Protein AF-A0A382UPY5-F1 (afdb_monomer_lite)

pLDDT: mean 84.03, std 19.46, range [28.0, 97.88]

InterPro domains:
  IPR027417 P-loop containing nucleoside triphosphate hydrolase [G3DSA:3.40.50.300] (1-165)
  IPR027417 P-loop containing nucleoside triphosphate hydrolase [SSF52540] (3-111)

Structure (mmCIF, N/CA/C/O backbone):
data_AF-A0A382UPY5-F1
#
_entry.id   AF-A0A382UPY5-F1
#
loop_
_atom_site.group_PDB
_atom_site.id
_atom_site.type_symbol
_atom_site.label_atom_id
_atom_site.label_alt_id
_atom_site.label_comp_id
_atom_site.label_asym_id
_atom_site.label_entity_id
_ato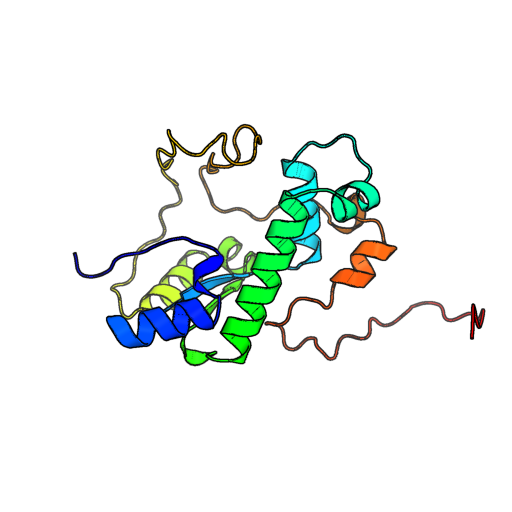m_site.label_seq_id
_atom_site.pdbx_PDB_ins_code
_atom_site.Cartn_x
_atom_site.Cartn_y
_atom_site.Cartn_z
_atom_site.occupancy
_atom_site.B_iso_or_equiv
_atom_site.auth_seq_id
_atom_site.auth_comp_id
_atom_site.auth_asym_id
_atom_site.auth_atom_id
_atom_site.pdbx_PDB_model_num
ATOM 1 N N . GLU A 1 1 ? -10.342 19.960 15.898 1.00 49.88 1 GLU A N 1
ATOM 2 C CA . GLU A 1 1 ? -10.539 18.854 14.938 1.00 49.88 1 GLU A CA 1
ATOM 3 C C . GLU A 1 1 ? -10.655 17.557 15.717 1.00 49.88 1 GLU A C 1
ATOM 5 O O . GLU A 1 1 ? -10.022 17.457 16.761 1.00 49.88 1 GLU A O 1
ATOM 10 N N . GLN A 1 2 ? -11.515 16.630 15.287 1.00 76.88 2 GLN A N 1
ATOM 11 C CA . GLN A 1 2 ? -11.812 15.405 16.047 1.00 76.88 2 GLN A CA 1
ATOM 12 C C . GLN A 1 2 ? -10.936 14.207 15.628 1.00 76.88 2 GLN A C 1
ATOM 14 O O . GLN A 1 2 ? -10.816 13.261 16.398 1.00 76.88 2 GLN A O 1
ATOM 19 N N . TYR A 1 3 ? -10.274 14.274 14.465 1.00 80.50 3 TYR A N 1
ATOM 20 C CA . TYR A 1 3 ? -9.416 13.212 13.928 1.00 80.50 3 TYR A CA 1
ATOM 21 C C . TYR A 1 3 ? -8.165 13.824 13.290 1.00 80.50 3 TYR A C 1
ATOM 23 O O . TYR A 1 3 ? -8.266 14.827 12.585 1.00 80.50 3 TYR A O 1
ATOM 31 N N . ILE A 1 4 ? -7.000 13.224 13.539 1.00 87.06 4 ILE A N 1
ATOM 32 C CA . ILE A 1 4 ? -5.725 13.583 12.907 1.00 87.06 4 ILE A CA 1
ATOM 33 C C . ILE A 1 4 ? -5.270 12.362 12.112 1.00 87.06 4 ILE A C 1
ATOM 35 O O . ILE A 1 4 ? -5.074 11.296 12.690 1.00 87.06 4 ILE A O 1
ATOM 39 N N . PHE A 1 5 ? -5.108 12.523 10.799 1.00 88.81 5 PHE A N 1
ATOM 40 C CA . PHE A 1 5 ? -4.542 11.493 9.933 1.00 88.81 5 PHE A CA 1
ATOM 41 C C . PHE A 1 5 ? -3.064 11.792 9.697 1.00 88.81 5 PHE A C 1
ATOM 43 O O . PHE A 1 5 ? -2.718 12.845 9.163 1.00 88.81 5 PHE A O 1
ATOM 50 N N . ASP A 1 6 ? -2.198 10.855 10.078 1.00 90.75 6 ASP A N 1
ATOM 51 C CA . ASP A 1 6 ? -0.772 10.887 9.761 1.00 90.75 6 ASP A CA 1
ATOM 52 C C . ASP A 1 6 ? -0.440 9.709 8.837 1.00 90.75 6 ASP A C 1
ATOM 54 O O . ASP A 1 6 ? -0.723 8.550 9.145 1.00 90.75 6 ASP A O 1
ATOM 58 N N . LYS A 1 7 ? 0.148 10.009 7.676 1.00 89.88 7 LYS A N 1
ATOM 59 C CA . LYS A 1 7 ? 0.487 9.019 6.655 1.00 89.88 7 LYS A CA 1
ATOM 60 C C . LYS A 1 7 ? 1.975 8.688 6.706 1.00 89.88 7 LYS A C 1
ATOM 62 O O . LYS A 1 7 ? 2.818 9.459 6.243 1.00 89.88 7 LYS A O 1
ATOM 67 N N . GLY A 1 8 ? 2.297 7.464 7.109 1.00 89.69 8 GLY A N 1
ATOM 68 C CA . GLY A 1 8 ? 3.672 6.974 7.170 1.00 89.69 8 GLY A CA 1
ATOM 69 C C . GLY A 1 8 ? 3.735 5.453 7.202 1.00 89.69 8 GLY A C 1
ATOM 70 O O . GLY A 1 8 ? 3.017 4.819 7.962 1.00 89.69 8 GLY A O 1
ATOM 71 N N . ARG A 1 9 ? 4.626 4.862 6.395 1.00 87.50 9 ARG A N 1
ATOM 72 C CA . ARG A 1 9 ? 4.812 3.399 6.358 1.00 87.50 9 ARG A CA 1
ATOM 73 C C . ARG A 1 9 ? 5.331 2.823 7.678 1.00 87.50 9 ARG A C 1
ATOM 75 O O . ARG A 1 9 ? 5.041 1.687 7.993 1.00 87.50 9 ARG A O 1
ATOM 82 N N . MET A 1 10 ? 6.061 3.626 8.456 1.00 89.88 10 MET A N 1
ATOM 83 C CA . MET A 1 10 ? 6.636 3.198 9.734 1.00 89.88 10 MET A CA 1
ATOM 84 C C . MET A 1 10 ? 5.587 3.062 10.843 1.00 89.88 10 MET A C 1
ATOM 86 O O . MET A 1 10 ? 5.884 2.482 11.878 1.00 89.88 10 MET A O 1
ATOM 90 N N . TRP A 1 11 ? 4.368 3.589 10.667 1.00 94.94 11 TRP A N 1
ATOM 91 C CA . TRP A 1 11 ? 3.337 3.519 11.711 1.00 94.94 11 TRP A CA 1
ATOM 92 C C . TRP A 1 11 ? 2.917 2.088 12.052 1.00 94.94 11 TRP A C 1
ATOM 94 O O . TRP A 1 11 ? 2.342 1.869 13.114 1.00 94.94 11 TRP A O 1
ATOM 104 N N . THR A 1 12 ? 3.241 1.128 11.186 1.00 95.88 12 THR A N 1
ATOM 105 C CA . THR A 1 12 ? 2.969 -0.293 11.387 1.00 95.88 12 THR A CA 1
ATOM 106 C C . THR A 1 12 ? 4.080 -1.027 12.137 1.00 95.88 12 THR A C 1
ATOM 108 O O . THR A 1 12 ? 3.858 -2.163 12.537 1.00 95.88 12 THR A O 1
ATOM 111 N N . ASP A 1 13 ? 5.249 -0.409 12.368 1.00 96.00 13 ASP A N 1
ATOM 112 C CA . ASP A 1 13 ? 6.310 -1.005 13.191 1.00 96.00 13 ASP A CA 1
ATOM 113 C C . ASP A 1 13 ? 5.751 -1.270 14.603 1.00 96.00 13 ASP A C 1
ATOM 115 O O . ASP A 1 13 ? 5.354 -0.317 15.291 1.00 96.00 13 ASP A O 1
ATOM 119 N N . PRO A 1 14 ? 5.759 -2.528 15.086 1.00 95.00 14 PRO A N 1
ATOM 120 C CA . PRO A 1 14 ? 5.269 -2.876 16.414 1.00 95.00 14 PRO A CA 1
ATOM 121 C C . PRO A 1 14 ? 5.821 -2.007 17.548 1.00 95.00 14 PRO A C 1
ATOM 123 O O . PRO A 1 14 ? 5.109 -1.729 18.511 1.00 95.00 14 PRO A O 1
ATOM 126 N N . LYS A 1 15 ? 7.080 -1.559 17.465 1.00 95.56 15 LYS A N 1
ATOM 127 C CA . LYS A 1 15 ? 7.696 -0.693 18.484 1.00 95.56 15 LYS A CA 1
ATOM 128 C C . LYS A 1 15 ? 7.081 0.700 18.484 1.00 95.56 15 LYS A C 1
ATOM 130 O O . LYS A 1 15 ? 6.940 1.306 19.547 1.00 95.56 15 LYS A O 1
ATOM 135 N N . ILE A 1 16 ? 6.738 1.212 17.305 1.00 95.38 16 ILE A N 1
ATOM 136 C CA . ILE A 1 16 ? 6.078 2.509 17.154 1.00 95.38 16 ILE A CA 1
ATOM 137 C C . ILE A 1 16 ? 4.630 2.397 17.624 1.00 95.38 16 ILE A C 1
ATOM 139 O O . ILE A 1 16 ? 4.191 3.250 18.394 1.00 95.38 16 ILE A O 1
ATOM 143 N N . MET A 1 17 ? 3.927 1.324 17.257 1.00 95.44 17 MET A N 1
ATOM 144 C CA . MET A 1 17 ? 2.571 1.051 17.739 1.00 95.44 17 MET A CA 1
ATOM 145 C C . MET A 1 17 ? 2.514 0.985 19.270 1.00 95.44 17 MET A C 1
ATOM 147 O O . MET A 1 17 ? 1.717 1.694 19.879 1.00 95.44 17 MET A O 1
ATOM 151 N N . GLU A 1 18 ? 3.413 0.227 19.909 1.00 95.06 18 GLU A N 1
ATOM 152 C CA . GLU A 1 18 ? 3.503 0.149 21.375 1.00 95.06 18 GLU A CA 1
ATOM 153 C C . GLU A 1 18 ? 3.801 1.505 22.025 1.00 95.06 18 GLU A C 1
ATOM 155 O O . GLU A 1 18 ? 3.278 1.827 23.095 1.00 95.06 18 GLU A O 1
ATOM 160 N N . LEU A 1 19 ? 4.687 2.300 21.417 1.00 95.19 19 LEU A N 1
ATOM 161 C CA . LEU A 1 19 ? 5.014 3.628 21.924 1.00 95.19 19 LEU A CA 1
ATOM 162 C C . LEU A 1 19 ? 3.792 4.546 21.859 1.00 95.19 19 LEU A C 1
ATOM 164 O O . LEU A 1 19 ? 3.483 5.222 22.839 1.00 95.19 19 LEU A O 1
ATOM 168 N N . VAL A 1 20 ? 3.097 4.555 20.722 1.00 93.19 20 VAL A N 1
ATOM 169 C CA . VAL A 1 20 ? 1.872 5.329 20.520 1.00 93.19 20 VAL A CA 1
ATOM 170 C C . VAL A 1 20 ? 0.797 4.900 21.517 1.00 93.19 20 VAL A C 1
ATOM 172 O O . VAL A 1 20 ? 0.222 5.759 22.186 1.00 93.19 20 VAL A O 1
ATOM 175 N N . GLU A 1 21 ? 0.603 3.594 21.700 1.00 92.69 21 GLU A N 1
ATOM 176 C CA . GLU A 1 21 ? -0.370 3.048 22.645 1.00 92.69 21 GLU A CA 1
ATOM 177 C C . GLU A 1 21 ? -0.141 3.556 24.074 1.00 92.69 21 GLU A C 1
ATOM 179 O O . GLU A 1 21 ? -1.076 3.983 24.752 1.00 92.69 21 GLU A O 1
ATOM 184 N N . ARG A 1 22 ? 1.119 3.608 24.518 1.00 94.06 22 ARG A N 1
ATOM 185 C CA . ARG A 1 22 ? 1.480 4.114 25.853 1.00 94.06 22 ARG A CA 1
ATOM 186 C C . ARG A 1 22 ? 1.270 5.617 26.021 1.00 94.06 22 ARG A C 1
ATOM 188 O O . ARG A 1 22 ? 1.094 6.071 27.149 1.00 94.06 22 ARG A O 1
ATOM 195 N N . LEU A 1 23 ? 1.354 6.389 24.940 1.00 93.56 23 LEU A N 1
ATOM 196 C CA . LEU A 1 23 ? 1.284 7.852 24.988 1.00 93.56 23 LEU A CA 1
ATOM 197 C C . LEU A 1 23 ? -0.141 8.383 24.825 1.00 93.56 23 LEU A C 1
ATOM 199 O O . LEU A 1 23 ? -0.494 9.367 25.472 1.00 93.56 23 LEU A O 1
ATOM 203 N N . GLN A 1 24 ? -0.941 7.758 23.961 1.00 89.56 24 GLN A N 1
ATOM 204 C CA . GLN A 1 24 ? -2.259 8.267 23.566 1.00 89.56 24 GLN A CA 1
ATOM 205 C C . GLN A 1 24 ? -3.360 7.197 23.490 1.00 89.56 24 GLN A C 1
ATOM 207 O O . GLN A 1 24 ? -4.508 7.534 23.207 1.00 89.56 24 GLN A O 1
ATOM 212 N N . GLY A 1 25 ? -3.053 5.937 23.811 1.00 89.50 25 GLY A N 1
ATOM 213 C CA . GLY A 1 25 ? -3.987 4.815 23.712 1.00 89.50 25 GLY A CA 1
ATOM 214 C C . GLY A 1 25 ? -3.932 4.110 22.357 1.00 89.50 25 GLY A C 1
ATOM 215 O O . GLY A 1 25 ? -3.123 4.455 21.495 1.00 89.50 25 GLY A O 1
ATOM 216 N N . GLN A 1 26 ? -4.779 3.090 22.193 1.00 88.38 26 GLN A N 1
ATOM 217 C CA . GLN A 1 26 ? -4.767 2.205 21.027 1.00 88.38 26 GLN A CA 1
ATOM 218 C C . GLN A 1 26 ? -4.817 2.993 19.709 1.00 88.38 26 GLN A C 1
ATOM 220 O O . GLN A 1 26 ? -5.710 3.814 19.488 1.00 88.38 26 GLN A O 1
ATOM 225 N N . VAL A 1 27 ? -3.849 2.722 18.833 1.00 90.75 27 VAL A N 1
ATOM 226 C CA . VAL A 1 27 ? -3.777 3.320 17.499 1.00 90.75 27 VAL A CA 1
ATOM 227 C C . VAL A 1 27 ? -4.723 2.600 16.544 1.00 90.75 27 VAL A C 1
ATOM 229 O O . VAL A 1 27 ? -4.891 1.386 16.617 1.00 90.75 27 VAL A O 1
ATOM 232 N N . LYS A 1 28 ? -5.318 3.353 15.621 1.00 95.19 28 LYS A N 1
ATOM 233 C CA . LYS A 1 28 ? -6.034 2.805 14.469 1.00 95.19 28 LYS A CA 1
ATOM 234 C C . LYS A 1 28 ? -5.190 3.023 13.223 1.00 95.19 28 LYS A C 1
ATOM 236 O O . LYS A 1 28 ? -4.794 4.153 12.945 1.00 95.19 28 LYS A O 1
ATOM 241 N N . ILE A 1 29 ? -4.924 1.955 12.485 1.00 96.88 29 ILE A N 1
ATOM 242 C CA . ILE A 1 29 ? -4.114 1.965 11.271 1.00 96.88 29 ILE A CA 1
ATOM 243 C C . ILE A 1 29 ? -5.006 1.611 10.089 1.00 96.88 29 ILE A C 1
ATOM 245 O O . ILE A 1 29 ? -5.619 0.549 10.056 1.00 96.88 29 ILE A O 1
ATOM 249 N N . ILE A 1 30 ? -5.050 2.497 9.099 1.00 97.62 30 ILE A N 1
ATOM 250 C CA . ILE A 1 30 ? -5.612 2.203 7.781 1.00 97.62 30 ILE A CA 1
ATOM 251 C C . ILE A 1 30 ? -4.424 1.869 6.883 1.00 97.62 30 ILE A C 1
ATOM 253 O O . ILE A 1 30 ? -3.572 2.729 6.649 1.00 97.62 30 ILE A O 1
ATOM 257 N N . ALA A 1 31 ? -4.337 0.625 6.423 1.00 97.06 31 ALA A N 1
ATOM 258 C CA . ALA A 1 31 ? -3.242 0.163 5.580 1.00 97.06 31 ALA A CA 1
ATOM 259 C C . ALA A 1 31 ? -3.785 -0.252 4.215 1.00 97.06 31 ALA A C 1
ATOM 261 O O . ALA A 1 31 ? -4.538 -1.218 4.104 1.00 97.06 31 ALA A O 1
ATOM 262 N N . THR A 1 32 ? -3.381 0.474 3.173 1.00 95.44 32 THR A N 1
ATOM 263 C CA . THR A 1 32 ? -3.643 0.047 1.802 1.00 95.44 32 THR A CA 1
ATOM 264 C C . THR A 1 32 ? -2.697 -1.088 1.438 1.00 95.44 32 THR A C 1
ATOM 266 O O . THR A 1 32 ? -1.480 -0.979 1.616 1.00 95.44 32 THR A O 1
ATOM 269 N N . VAL A 1 33 ? -3.254 -2.188 0.944 1.00 96.31 33 VAL A N 1
ATOM 270 C CA . VAL A 1 33 ? -2.505 -3.391 0.572 1.00 96.31 33 VAL A CA 1
ATOM 271 C C . VAL A 1 33 ? -2.699 -3.690 -0.906 1.00 96.31 33 VAL A C 1
ATOM 273 O O . VAL A 1 33 ? -3.755 -3.434 -1.476 1.00 96.31 33 VAL A O 1
ATOM 276 N N . ARG A 1 34 ? -1.646 -4.181 -1.554 1.00 95.50 34 ARG A N 1
ATOM 277 C CA . ARG A 1 34 ? -1.619 -4.481 -2.987 1.00 95.50 34 ARG A CA 1
ATOM 278 C C . ARG A 1 34 ? -0.685 -5.667 -3.213 1.00 95.50 34 ARG A C 1
ATOM 280 O O . ARG A 1 34 ? 0.358 -5.694 -2.549 1.00 95.50 34 ARG A O 1
ATOM 287 N N . PRO A 1 35 ? -0.997 -6.599 -4.134 1.00 95.31 35 PRO A N 1
ATOM 288 C CA . PRO A 1 35 ? -0.166 -7.772 -4.365 1.00 95.31 35 PRO A CA 1
ATOM 289 C C . PRO A 1 35 ? 1.322 -7.442 -4.506 1.00 95.31 35 PRO A C 1
ATOM 291 O O . PRO A 1 35 ? 1.705 -6.488 -5.192 1.00 95.31 35 PRO A O 1
ATOM 294 N N . MET A 1 36 ? 2.190 -8.231 -3.871 1.00 95.31 36 MET A N 1
ATOM 295 C CA . MET A 1 36 ? 3.628 -7.943 -3.820 1.00 95.31 36 MET A CA 1
ATOM 296 C C . MET A 1 36 ? 4.247 -7.848 -5.221 1.00 95.31 36 MET A C 1
ATOM 298 O O . MET A 1 36 ? 5.060 -6.965 -5.496 1.00 95.31 36 MET A O 1
ATOM 302 N N . VAL A 1 37 ? 3.825 -8.718 -6.140 1.00 96.25 37 VAL A N 1
ATOM 303 C CA . VAL A 1 37 ? 4.264 -8.693 -7.545 1.00 96.25 37 VAL A CA 1
ATOM 304 C C . VAL A 1 37 ? 3.936 -7.366 -8.234 1.00 96.25 37 VAL A C 1
ATOM 306 O O . VAL A 1 37 ? 4.741 -6.855 -9.015 1.00 96.25 37 VAL A O 1
ATOM 309 N N . GLU A 1 38 ? 2.791 -6.772 -7.918 1.00 96.25 38 GLU A N 1
ATOM 310 C CA . GLU A 1 38 ? 2.383 -5.481 -8.456 1.00 96.25 38 GLU A CA 1
ATOM 311 C C . GLU A 1 38 ? 3.148 -4.330 -7.815 1.00 96.25 38 GLU A C 1
ATOM 313 O O . GLU A 1 38 ? 3.614 -3.439 -8.524 1.00 96.25 38 GLU A O 1
ATOM 318 N N . CYS A 1 39 ? 3.356 -4.379 -6.496 1.00 95.62 39 CYS A N 1
ATOM 319 C CA . CYS A 1 39 ? 4.182 -3.401 -5.794 1.00 95.62 39 CYS A CA 1
ATOM 320 C C . CYS A 1 39 ? 5.599 -3.349 -6.379 1.00 95.62 39 CYS A C 1
ATOM 322 O O . CYS A 1 39 ? 6.068 -2.277 -6.760 1.00 95.62 39 CYS A O 1
ATOM 324 N N . ILE A 1 40 ? 6.269 -4.500 -6.512 1.00 96.19 40 ILE A N 1
ATOM 325 C CA . ILE A 1 40 ? 7.631 -4.578 -7.066 1.00 96.19 40 ILE A CA 1
ATOM 326 C C . ILE A 1 40 ? 7.658 -4.017 -8.494 1.00 96.19 40 ILE A C 1
ATOM 328 O O . ILE A 1 40 ? 8.521 -3.198 -8.815 1.00 96.19 40 ILE A O 1
ATOM 332 N N . SER A 1 41 ? 6.696 -4.412 -9.334 1.00 95.94 41 SER A N 1
ATOM 333 C CA . SER A 1 41 ? 6.609 -3.951 -10.726 1.00 95.94 41 SER A CA 1
ATOM 334 C C . SER A 1 41 ? 6.404 -2.441 -10.816 1.00 95.94 41 SER A C 1
ATOM 336 O O . SER A 1 41 ? 7.121 -1.761 -11.549 1.00 95.94 41 SER A O 1
ATOM 338 N N . SER A 1 42 ? 5.473 -1.903 -10.026 1.00 94.12 42 SER A N 1
ATOM 339 C CA . SER A 1 42 ? 5.172 -0.474 -9.970 1.00 94.12 42 SER A CA 1
ATOM 340 C C . SER A 1 42 ? 6.391 0.335 -9.529 1.00 94.12 42 SER A C 1
ATOM 342 O O . SER A 1 42 ? 6.753 1.308 -10.189 1.00 94.12 42 SER A O 1
ATOM 344 N N . PHE A 1 43 ? 7.062 -0.065 -8.445 1.00 93.00 43 PHE A N 1
ATOM 345 C CA . PHE A 1 43 ? 8.246 0.642 -7.950 1.00 93.00 43 PHE A CA 1
ATOM 346 C C . PHE A 1 43 ? 9.404 0.616 -8.956 1.00 93.00 43 PHE A C 1
ATOM 348 O O . PHE A 1 43 ? 10.047 1.645 -9.169 1.00 93.00 43 PHE A O 1
ATOM 355 N N . TYR A 1 44 ? 9.628 -0.516 -9.625 1.00 94.88 44 TYR A N 1
ATOM 356 C CA . TYR A 1 44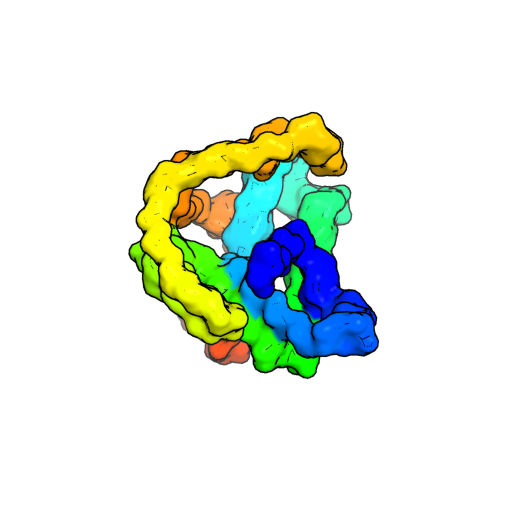 ? 10.652 -0.626 -10.662 1.00 94.88 44 TYR A CA 1
ATOM 357 C C . TYR A 1 44 ? 10.382 0.304 -11.857 1.00 94.88 44 TYR A C 1
ATOM 359 O O . TYR A 1 44 ? 11.290 0.993 -12.328 1.00 94.88 44 TYR A O 1
ATOM 367 N N . LEU A 1 45 ? 9.129 0.370 -12.325 1.00 92.75 45 LEU A N 1
ATOM 368 C CA . LEU A 1 45 ? 8.731 1.238 -13.439 1.00 92.75 45 LEU A CA 1
ATOM 369 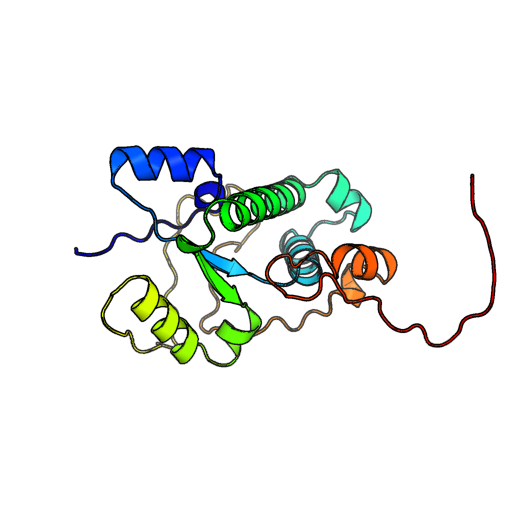C C . LEU A 1 45 ? 8.813 2.728 -13.073 1.00 92.75 45 LEU A C 1
ATOM 371 O O . LEU A 1 45 ? 9.269 3.538 -13.882 1.00 92.75 45 LEU A O 1
ATOM 375 N N . VAL A 1 46 ? 8.400 3.089 -11.855 1.00 89.44 46 VAL A N 1
ATOM 376 C CA . VAL A 1 46 ? 8.410 4.474 -11.359 1.00 89.44 46 VAL A CA 1
ATOM 377 C C . VAL A 1 46 ? 9.831 5.003 -11.164 1.00 89.44 46 VAL A C 1
ATOM 379 O O . VAL A 1 46 ? 10.087 6.163 -11.480 1.00 89.44 46 VAL A O 1
ATOM 382 N N . GLU A 1 47 ? 10.775 4.167 -10.721 1.00 89.19 47 GLU A N 1
ATOM 383 C CA . GLU A 1 47 ? 12.175 4.582 -10.560 1.00 89.19 47 GLU A CA 1
ATOM 384 C C . GLU A 1 47 ? 12.864 4.894 -11.903 1.00 89.19 47 GLU A C 1
ATOM 386 O O . GLU A 1 47 ? 13.876 5.592 -11.927 1.00 89.19 47 GLU A O 1
ATOM 391 N N . LYS A 1 48 ? 12.320 4.416 -13.036 1.00 87.50 48 LYS A N 1
ATOM 392 C CA . LYS A 1 48 ? 12.864 4.641 -14.393 1.00 87.50 48 LYS A CA 1
ATOM 393 C C . LYS A 1 48 ? 14.356 4.284 -14.505 1.00 87.50 48 LYS A C 1
ATOM 395 O O . LYS A 1 48 ? 15.122 4.930 -15.224 1.00 87.50 48 LYS A O 1
ATOM 400 N N . THR A 1 49 ? 14.781 3.255 -13.775 1.00 89.44 49 THR A N 1
ATOM 401 C CA . THR A 1 49 ? 16.173 2.801 -13.758 1.00 89.44 49 THR A CA 1
ATOM 402 C C . THR A 1 49 ? 16.580 2.147 -15.083 1.00 89.44 49 THR A C 1
ATOM 404 O O . THR A 1 49 ? 15.754 1.635 -15.833 1.00 89.44 49 THR A O 1
ATOM 407 N N . THR A 1 50 ? 17.884 2.128 -15.366 1.00 92.56 50 THR A N 1
ATOM 408 C CA . THR A 1 50 ? 18.468 1.384 -16.503 1.00 92.56 50 THR A CA 1
ATOM 409 C C . THR A 1 50 ? 19.004 0.009 -16.098 1.00 92.56 50 THR A C 1
ATOM 411 O O . THR A 1 50 ? 19.507 -0.741 -16.936 1.00 92.56 50 THR A O 1
ATOM 414 N N . MET A 1 51 ? 18.949 -0.318 -14.804 1.00 94.44 51 MET A N 1
ATOM 415 C CA . MET A 1 51 ? 19.337 -1.628 -14.284 1.00 94.44 51 MET A CA 1
ATOM 416 C C . MET A 1 51 ? 18.329 -2.694 -14.718 1.00 94.44 51 MET A C 1
ATOM 418 O O . MET A 1 51 ? 17.165 -2.377 -14.916 1.00 94.44 51 MET A O 1
ATOM 422 N N . SER A 1 52 ? 18.761 -3.956 -14.837 1.00 95.75 52 SER A N 1
ATOM 423 C CA . SER A 1 52 ? 17.801 -5.066 -14.908 1.00 95.75 52 SER A CA 1
ATOM 424 C C . SER A 1 52 ? 17.042 -5.186 -13.585 1.00 95.75 52 SER A C 1
ATOM 426 O O . SER A 1 52 ? 17.538 -4.726 -12.551 1.00 95.75 52 SER A O 1
ATOM 428 N N . ILE A 1 53 ? 15.878 -5.838 -13.601 1.00 95.81 53 ILE A N 1
ATOM 429 C CA . ILE A 1 53 ? 15.046 -6.025 -12.408 1.00 95.81 53 ILE A CA 1
ATOM 430 C C . ILE A 1 53 ? 15.818 -6.709 -11.272 1.00 95.81 53 ILE A C 1
ATOM 432 O O . ILE A 1 53 ? 15.761 -6.256 -10.135 1.00 95.81 53 ILE A O 1
ATOM 436 N N . GLU A 1 54 ? 16.633 -7.721 -11.571 1.00 95.50 54 GLU A N 1
ATOM 437 C CA . GLU A 1 54 ? 17.428 -8.436 -10.568 1.00 95.50 54 GLU A CA 1
ATOM 438 C C . GLU A 1 54 ? 18.468 -7.516 -9.930 1.00 95.50 54 GLU A C 1
ATOM 440 O O . GLU A 1 54 ? 18.573 -7.427 -8.708 1.00 95.50 54 GLU A O 1
ATOM 445 N N . LYS A 1 55 ? 19.201 -6.763 -10.758 1.00 96.69 55 LYS A N 1
ATOM 446 C CA . LYS A 1 55 ? 20.221 -5.828 -10.276 1.00 96.69 55 LYS A CA 1
ATOM 447 C C . LYS A 1 55 ? 19.604 -4.663 -9.500 1.00 96.69 55 LYS A C 1
ATOM 449 O O . LYS A 1 55 ? 20.233 -4.146 -8.578 1.00 96.69 55 LYS A O 1
ATOM 454 N N . TRP A 1 56 ? 18.403 -4.238 -9.880 1.00 96.44 56 TRP A N 1
ATOM 455 C CA . TRP A 1 56 ? 17.641 -3.233 -9.153 1.00 96.44 56 TRP A CA 1
ATOM 456 C C . TRP A 1 56 ? 17.220 -3.754 -7.776 1.00 96.44 56 TRP A C 1
ATOM 458 O O . TRP A 1 56 ? 17.504 -3.096 -6.781 1.00 96.44 56 TRP A O 1
ATOM 468 N N . MET A 1 57 ? 16.664 -4.965 -7.690 1.00 95.25 57 MET A N 1
ATOM 469 C CA . MET A 1 57 ? 16.295 -5.590 -6.412 1.00 95.25 57 MET A CA 1
ATOM 470 C C . MET A 1 57 ? 17.495 -5.790 -5.470 1.00 95.25 57 MET A C 1
ATOM 472 O O . MET A 1 57 ? 17.342 -5.770 -4.254 1.00 95.25 57 MET A O 1
ATOM 476 N N . GLU A 1 58 ? 18.702 -5.971 -6.005 1.00 94.31 58 GLU A N 1
ATOM 477 C CA . GLU A 1 58 ? 19.918 -6.098 -5.193 1.00 94.31 58 GLU A CA 1
ATOM 478 C C . GLU A 1 58 ? 20.425 -4.772 -4.607 1.00 94.31 58 GLU A C 1
ATOM 480 O O . GLU A 1 58 ? 21.144 -4.788 -3.608 1.00 94.31 58 GLU A O 1
ATOM 485 N N . LYS A 1 59 ? 20.144 -3.634 -5.257 1.00 92.88 59 LYS A N 1
ATOM 486 C CA . LYS A 1 59 ? 20.869 -2.374 -5.002 1.00 92.88 59 LYS A CA 1
ATOM 487 C C . LYS A 1 59 ? 19.994 -1.158 -4.746 1.00 92.88 59 LYS A C 1
ATOM 489 O O . LYS A 1 59 ? 20.525 -0.140 -4.316 1.00 92.88 59 LYS A O 1
ATOM 494 N N . SER A 1 60 ? 18.711 -1.217 -5.082 1.00 91.81 60 SER A N 1
ATOM 495 C CA . SER A 1 60 ? 17.824 -0.066 -4.981 1.00 91.81 60 SER A CA 1
ATOM 496 C C . SER A 1 60 ? 17.373 0.157 -3.542 1.00 91.81 60 SER A C 1
ATOM 498 O O . SER A 1 60 ? 16.753 -0.715 -2.927 1.00 91.81 60 SER A O 1
ATOM 500 N N . ASP A 1 61 ? 17.602 1.374 -3.049 1.00 90.12 61 ASP A N 1
ATOM 501 C CA . ASP A 1 61 ? 17.043 1.856 -1.784 1.00 90.12 61 ASP A CA 1
ATOM 502 C C . ASP A 1 61 ? 15.507 1.854 -1.810 1.00 90.12 61 ASP A C 1
ATOM 504 O O . ASP A 1 61 ? 14.861 1.629 -0.785 1.00 90.12 61 ASP A O 1
ATOM 508 N N . THR A 1 62 ? 14.905 2.060 -2.984 1.00 89.19 62 THR A N 1
ATOM 509 C CA . THR A 1 62 ? 13.455 1.996 -3.184 1.00 89.19 62 THR A CA 1
ATOM 510 C C . THR A 1 62 ? 12.937 0.580 -2.949 1.00 89.19 62 THR A C 1
ATOM 512 O O . THR A 1 62 ? 11.978 0.392 -2.199 1.00 89.19 62 THR A O 1
ATOM 515 N N . PHE A 1 63 ? 13.596 -0.426 -3.535 1.00 93.56 63 PHE A N 1
ATOM 516 C CA . PHE A 1 63 ? 13.241 -1.827 -3.312 1.00 93.56 63 PHE A CA 1
ATOM 517 C C . PHE A 1 63 ? 13.457 -2.231 -1.850 1.00 93.56 63 PHE A C 1
ATOM 519 O O . PHE A 1 63 ? 12.577 -2.837 -1.239 1.00 93.56 63 PHE A O 1
ATOM 526 N N . MET A 1 64 ? 14.581 -1.835 -1.245 1.00 92.50 64 MET A N 1
ATOM 527 C CA . MET A 1 64 ? 14.825 -2.062 0.184 1.00 92.50 64 MET A CA 1
ATOM 528 C C . MET A 1 64 ? 13.735 -1.428 1.058 1.00 92.50 64 MET A C 1
ATOM 530 O O . MET A 1 64 ? 13.238 -2.062 1.988 1.00 92.50 64 MET A O 1
ATOM 534 N N . GLY A 1 65 ? 13.321 -0.201 0.735 1.00 91.06 65 GLY A N 1
ATOM 535 C CA . GLY A 1 65 ? 12.248 0.505 1.427 1.00 91.06 65 GLY A CA 1
ATOM 536 C C . GLY A 1 65 ? 10.877 -0.159 1.274 1.00 91.06 65 GLY A C 1
ATOM 537 O O . GLY A 1 65 ? 10.095 -0.133 2.224 1.00 91.06 65 GLY A O 1
ATOM 538 N N . LEU A 1 66 ? 10.588 -0.768 0.119 1.00 93.44 66 LEU A N 1
ATOM 539 C CA . LEU A 1 66 ? 9.395 -1.595 -0.092 1.00 93.44 66 LEU A CA 1
ATOM 540 C C . LEU A 1 66 ? 9.430 -2.840 0.803 1.00 93.44 66 LEU A C 1
ATOM 542 O O . LEU A 1 66 ? 8.461 -3.115 1.507 1.00 93.44 66 LEU A O 1
ATOM 546 N N . MET A 1 67 ? 10.557 -3.558 0.828 1.00 94.88 67 MET A N 1
ATOM 547 C CA . MET A 1 67 ? 10.699 -4.760 1.654 1.00 94.88 67 MET A CA 1
ATOM 548 C C . MET A 1 67 ? 10.589 -4.454 3.150 1.00 94.88 67 MET A C 1
ATOM 550 O O . MET A 1 67 ? 9.984 -5.227 3.890 1.00 94.88 67 MET A O 1
ATOM 554 N N . GLN A 1 68 ? 11.138 -3.322 3.596 1.00 93.62 68 GLN A N 1
ATOM 555 C CA . GLN A 1 68 ? 10.982 -2.869 4.975 1.00 93.62 68 GLN A CA 1
ATOM 556 C C . GLN A 1 68 ? 9.518 -2.561 5.301 1.00 93.62 68 GLN A C 1
ATOM 558 O O . GLN A 1 68 ? 9.005 -3.078 6.285 1.00 93.62 68 GLN A O 1
ATOM 563 N N . ALA A 1 69 ? 8.827 -1.803 4.441 1.00 94.44 69 ALA A N 1
ATOM 564 C CA . ALA A 1 69 ? 7.409 -1.490 4.629 1.00 94.44 69 ALA A CA 1
ATOM 565 C C . ALA A 1 69 ? 6.546 -2.756 4.730 1.00 94.44 69 ALA A C 1
ATOM 567 O O . ALA A 1 69 ? 5.653 -2.8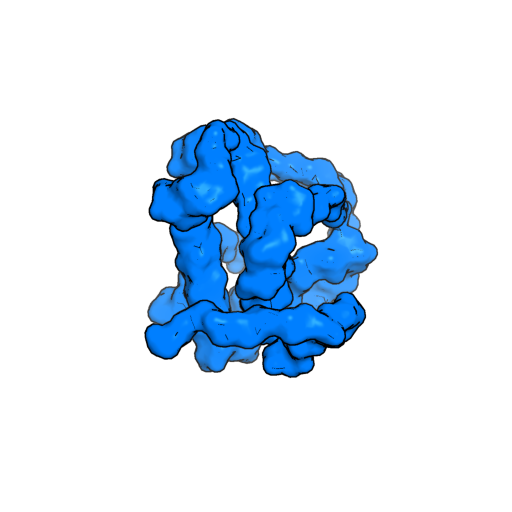30 5.567 1.00 94.44 69 ALA A O 1
ATOM 568 N N . TYR A 1 70 ? 6.831 -3.755 3.892 1.00 95.81 70 TYR A N 1
ATOM 569 C CA . TYR A 1 70 ? 6.150 -5.044 3.923 1.00 95.81 70 TYR A CA 1
ATOM 570 C C . TYR A 1 70 ? 6.366 -5.783 5.247 1.00 95.81 70 TYR A C 1
ATOM 572 O O . TYR A 1 70 ? 5.400 -6.251 5.846 1.00 95.81 70 TYR A O 1
ATOM 580 N N . ASN A 1 71 ? 7.616 -5.882 5.711 1.00 95.31 71 ASN A N 1
ATOM 581 C CA . ASN A 1 71 ? 7.926 -6.572 6.962 1.00 95.31 71 ASN A CA 1
ATOM 582 C C . ASN A 1 71 ? 7.291 -5.858 8.159 1.00 95.31 71 ASN A C 1
ATOM 584 O O . ASN A 1 71 ? 6.638 -6.515 8.963 1.00 95.31 71 ASN A O 1
ATOM 588 N N . ASP A 1 72 ? 7.412 -4.530 8.233 1.00 95.62 72 ASP A N 1
ATOM 589 C CA . ASP A 1 72 ? 6.818 -3.736 9.311 1.00 95.62 72 ASP A CA 1
ATOM 590 C C . ASP A 1 72 ? 5.291 -3.898 9.322 1.00 95.62 72 ASP A C 1
ATOM 592 O O . ASP A 1 72 ? 4.692 -4.089 10.377 1.00 95.62 72 ASP A O 1
ATOM 596 N N . LEU A 1 73 ? 4.642 -3.851 8.152 1.00 97.00 73 LEU A N 1
ATOM 597 C CA . LEU A 1 73 ? 3.197 -4.052 8.034 1.00 97.00 73 LEU A CA 1
ATOM 598 C C . LEU A 1 73 ? 2.785 -5.461 8.475 1.00 97.00 73 LEU A C 1
ATOM 600 O O . LEU A 1 73 ? 1.844 -5.602 9.256 1.00 97.00 73 LEU A O 1
ATOM 604 N N . LYS A 1 74 ? 3.489 -6.494 8.001 1.00 96.12 74 LYS A N 1
ATOM 605 C CA . LYS A 1 74 ? 3.207 -7.889 8.347 1.00 96.12 74 LYS A CA 1
ATOM 606 C C . LYS A 1 74 ? 3.370 -8.133 9.847 1.00 96.12 74 LYS A C 1
ATOM 608 O O . LYS A 1 74 ? 2.474 -8.694 10.470 1.00 96.12 74 LYS A O 1
ATOM 613 N N . GLU A 1 75 ? 4.489 -7.707 10.430 1.00 96.44 75 GLU A N 1
ATOM 614 C CA . GLU A 1 75 ? 4.765 -7.883 11.859 1.00 96.44 75 GLU A CA 1
ATOM 615 C C . GLU A 1 75 ? 3.773 -7.106 12.732 1.00 96.44 75 GLU A C 1
ATOM 617 O O . GLU A 1 75 ? 3.293 -7.635 13.737 1.00 96.44 75 GLU A O 1
ATOM 622 N N . GLY A 1 76 ? 3.436 -5.872 12.343 1.00 96.44 76 GLY A N 1
ATOM 623 C CA . GLY A 1 76 ? 2.414 -5.067 13.008 1.00 96.44 76 GLY A CA 1
ATOM 624 C C . GLY A 1 76 ? 1.053 -5.753 12.998 1.00 96.44 76 GLY A C 1
ATOM 625 O O . GLY A 1 76 ? 0.442 -5.929 14.054 1.00 96.44 76 GLY A O 1
ATOM 626 N N . TYR A 1 77 ? 0.609 -6.194 11.819 1.00 96.50 77 TYR A N 1
ATOM 627 C CA . TYR A 1 77 ? -0.685 -6.845 11.636 1.00 96.50 77 TYR A CA 1
ATOM 628 C C . TYR A 1 77 ? -0.784 -8.181 12.377 1.00 96.50 77 TYR A C 1
ATOM 630 O O . TYR A 1 77 ? -1.769 -8.429 13.064 1.00 96.50 77 TYR A O 1
ATOM 638 N N . GLU A 1 78 ? 0.241 -9.035 12.296 1.00 95.12 78 GLU A N 1
ATOM 639 C CA . GLU A 1 78 ? 0.253 -10.327 12.998 1.00 95.12 78 GLU A CA 1
ATOM 640 C C . GLU A 1 78 ? 0.210 -10.165 14.523 1.00 95.12 78 GLU A C 1
ATOM 642 O O . GLU A 1 78 ? -0.297 -11.042 15.226 1.00 95.12 78 GLU A O 1
ATOM 647 N N . LYS A 1 79 ? 0.740 -9.054 15.046 1.00 95.94 79 LYS A N 1
ATOM 648 C CA . LYS A 1 79 ? 0.803 -8.799 16.486 1.00 95.94 79 LYS A CA 1
ATOM 649 C C . LYS A 1 79 ? -0.434 -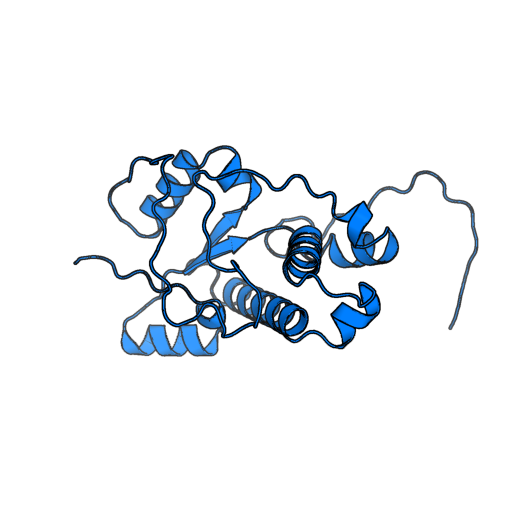8.094 17.042 1.00 95.94 79 LYS A C 1
ATOM 651 O O . LYS A 1 79 ? -0.824 -8.397 18.167 1.00 95.94 79 LYS A O 1
ATOM 656 N N . TYR A 1 80 ? -1.020 -7.173 16.280 1.00 95.75 80 TYR A N 1
ATOM 657 C CA . TYR A 1 80 ? -2.132 -6.319 16.713 1.00 95.75 80 TYR A CA 1
ATOM 658 C C . TYR A 1 80 ? -3.230 -6.225 15.644 1.00 95.75 80 TYR A C 1
ATOM 660 O O . TYR A 1 80 ? -3.552 -5.119 15.205 1.00 95.75 80 TYR A O 1
ATOM 668 N N . PRO A 1 81 ? -3.801 -7.347 15.171 1.00 95.25 81 PRO A N 1
ATOM 669 C CA . PRO A 1 81 ? -4.710 -7.349 14.021 1.00 95.25 81 PRO A CA 1
ATOM 670 C C . PRO A 1 81 ? -5.943 -6.456 14.222 1.00 95.25 81 PRO A C 1
ATOM 672 O O . PRO A 1 81 ? -6.445 -5.866 13.270 1.00 95.25 81 PRO A O 1
ATOM 675 N N . GLU A 1 82 ? -6.409 -6.286 15.460 1.00 94.81 82 GLU A N 1
ATOM 676 C CA . GLU A 1 82 ? -7.536 -5.416 15.811 1.00 94.81 82 GLU A CA 1
ATOM 677 C C . GLU A 1 82 ? -7.263 -3.920 15.590 1.00 94.81 82 GLU A C 1
ATOM 679 O O . GLU A 1 82 ? -8.202 -3.128 15.501 1.00 94.81 82 GLU A O 1
ATOM 684 N N . CYS A 1 83 ? -5.989 -3.527 15.500 1.00 96.44 83 CYS A N 1
ATOM 685 C CA . CYS A 1 83 ? -5.582 -2.152 15.231 1.00 96.44 83 CYS A CA 1
ATOM 686 C C . CYS A 1 83 ? -5.625 -1.800 13.736 1.00 96.44 83 CYS A C 1
ATOM 688 O O . CYS A 1 83 ? -5.390 -0.639 13.402 1.00 96.44 83 CYS A O 1
ATOM 690 N N . PHE A 1 84 ? -5.897 -2.754 12.836 1.00 97.50 84 PHE A N 1
ATOM 691 C CA . PHE A 1 84 ? -5.788 -2.552 11.390 1.00 97.50 84 PHE A CA 1
ATOM 692 C C . PHE A 1 84 ? -7.131 -2.623 10.662 1.00 97.50 84 PHE A C 1
ATOM 694 O O . PHE A 1 84 ? -7.930 -3.537 10.848 1.00 97.50 84 PHE A O 1
ATOM 701 N N . CYS A 1 85 ? -7.309 -1.694 9.729 1.00 97.62 85 CYS A N 1
ATOM 702 C CA . CYS A 1 85 ? -8.231 -1.795 8.610 1.00 97.62 85 CYS A CA 1
ATOM 703 C C . CYS A 1 85 ? -7.395 -1.951 7.339 1.00 97.62 85 CYS A C 1
ATOM 705 O O . CYS A 1 85 ? -6.734 -1.002 6.906 1.00 97.62 85 CYS A O 1
ATOM 707 N N . LEU A 1 86 ? -7.376 -3.167 6.787 1.00 97.56 86 LEU A N 1
ATOM 708 C CA . LEU A 1 86 ? -6.744 -3.435 5.500 1.00 97.56 86 LEU A CA 1
ATOM 709 C C . LEU A 1 86 ? -7.712 -3.059 4.376 1.00 97.56 86 LEU A C 1
ATOM 711 O O . LEU A 1 86 ? -8.869 -3.492 4.376 1.00 97.56 86 LEU A O 1
ATOM 715 N N . VAL A 1 87 ? -7.215 -2.242 3.451 1.00 97.25 87 VAL A N 1
ATOM 716 C CA . VAL A 1 87 ? -7.941 -1.726 2.286 1.00 97.25 87 VAL A CA 1
ATOM 717 C C . VAL A 1 87 ? -7.228 -2.252 1.050 1.00 97.25 87 VAL A C 1
ATOM 719 O O . VAL A 1 87 ? -6.109 -1.821 0.754 1.00 97.25 87 VAL A O 1
ATOM 722 N N . GLU A 1 88 ? -7.821 -3.225 0.367 1.00 96.12 88 GLU A N 1
ATOM 723 C CA . GLU A 1 88 ? -7.202 -3.807 -0.823 1.00 96.12 88 GLU A CA 1
ATOM 724 C C . GLU A 1 88 ? -7.258 -2.811 -1.983 1.00 96.12 88 GLU A C 1
ATOM 726 O O . GLU A 1 88 ? -8.243 -2.103 -2.183 1.00 96.12 88 GLU A O 1
ATOM 731 N N . TYR A 1 89 ? -6.161 -2.711 -2.732 1.00 95.00 89 TYR A N 1
ATOM 732 C CA . TYR A 1 89 ? -6.032 -1.760 -3.832 1.00 95.00 89 TYR A CA 1
ATOM 733 C C . TYR A 1 89 ? -7.101 -1.970 -4.907 1.00 95.00 89 TYR A C 1
ATOM 735 O O . TYR A 1 89 ? -7.653 -0.988 -5.402 1.00 95.00 89 TYR A O 1
ATOM 743 N N . ASP A 1 90 ? -7.408 -3.227 -5.228 1.00 93.19 90 ASP A N 1
ATOM 744 C CA . ASP A 1 90 ? -8.421 -3.567 -6.225 1.00 93.19 90 ASP A CA 1
ATOM 745 C C . ASP A 1 90 ? -9.823 -3.185 -5.740 1.00 93.19 90 ASP A C 1
ATOM 747 O O . ASP A 1 90 ? -10.547 -2.521 -6.479 1.00 93.19 90 ASP A O 1
ATOM 751 N N . ASP A 1 91 ? -10.162 -3.476 -4.480 1.00 95.00 91 ASP A N 1
ATOM 752 C CA . ASP A 1 91 ? -11.441 -3.080 -3.870 1.00 95.00 91 ASP A CA 1
ATOM 753 C C . ASP A 1 91 ? -11.596 -1.554 -3.828 1.00 95.00 91 ASP A C 1
ATOM 755 O O . ASP A 1 91 ? -12.649 -1.013 -4.161 1.00 95.00 91 ASP A O 1
ATOM 759 N N . LEU A 1 92 ? -10.518 -0.835 -3.491 1.00 94.69 92 LEU A N 1
ATOM 760 C CA . LEU A 1 92 ? -10.513 0.627 -3.483 1.00 94.69 92 LEU A CA 1
ATOM 761 C C . LEU A 1 92 ? -10.752 1.211 -4.881 1.00 94.69 92 LEU A C 1
ATOM 763 O O . LEU A 1 92 ? -11.348 2.285 -4.998 1.00 94.69 92 LEU A O 1
ATOM 767 N N . CYS A 1 93 ? -10.270 0.540 -5.927 1.00 93.00 93 CYS A N 1
ATOM 768 C CA . CYS A 1 93 ? -10.480 0.956 -7.310 1.00 93.00 93 CYS A CA 1
ATOM 769 C C . CYS A 1 93 ? -11.864 0.564 -7.849 1.00 93.00 93 CYS A C 1
ATOM 771 O O . CYS A 1 93 ? -12.407 1.313 -8.660 1.00 93.00 93 CYS A O 1
ATOM 773 N N . ASP A 1 94 ? -12.415 -0.577 -7.427 1.00 94.19 94 ASP A N 1
ATOM 774 C CA . ASP A 1 94 ? -13.715 -1.088 -7.883 1.00 94.19 94 ASP A CA 1
ATOM 775 C C . ASP A 1 94 ? -14.887 -0.358 -7.212 1.00 94.19 94 ASP A C 1
ATOM 777 O O . ASP A 1 94 ? -15.778 0.154 -7.894 1.00 94.19 94 ASP A O 1
ATOM 781 N N . ASP A 1 95 ? -14.855 -0.227 -5.881 1.00 95.19 95 ASP A N 1
ATOM 782 C CA . ASP A 1 95 ? -15.886 0.459 -5.100 1.00 95.19 95 ASP A CA 1
ATOM 783 C C . ASP A 1 95 ? -15.267 1.352 -4.015 1.00 95.19 95 ASP A C 1
ATOM 785 O O . ASP A 1 95 ? -15.287 1.078 -2.811 1.00 95.19 95 ASP A O 1
ATOM 789 N N . THR A 1 96 ? -14.731 2.493 -4.455 1.00 94.75 96 THR A N 1
ATOM 790 C CA . THR A 1 96 ? -14.126 3.479 -3.553 1.00 94.75 96 THR A CA 1
ATOM 791 C C . THR A 1 96 ? -15.078 3.927 -2.443 1.00 94.75 96 THR A C 1
ATOM 793 O O . THR A 1 96 ? -14.640 4.138 -1.312 1.00 94.75 96 THR A O 1
ATOM 796 N N . GLN A 1 97 ? -16.370 4.117 -2.740 1.00 96.00 97 GLN A N 1
ATOM 797 C CA . GLN A 1 97 ? -17.318 4.587 -1.728 1.00 96.00 97 GLN A CA 1
ATOM 798 C C . GLN A 1 97 ? -17.487 3.541 -0.626 1.00 96.00 97 GLN A C 1
ATOM 800 O O . GLN A 1 97 ? -17.473 3.901 0.550 1.00 96.00 97 GLN A O 1
ATOM 805 N N . HIS A 1 98 ? -17.587 2.263 -0.995 1.00 97.12 98 HIS A N 1
ATOM 806 C CA . HIS A 1 98 ? -17.670 1.175 -0.031 1.00 97.12 98 HIS A CA 1
ATOM 807 C C . HIS A 1 98 ? -16.453 1.126 0.903 1.00 97.12 98 HIS A C 1
ATOM 809 O O . HIS A 1 98 ? -16.614 1.044 2.123 1.00 97.12 98 HIS A O 1
ATOM 815 N N . GLU A 1 99 ? -15.238 1.248 0.361 1.00 97.38 99 GLU A N 1
ATOM 816 C CA . GLU A 1 99 ? -14.020 1.253 1.178 1.00 97.38 99 GLU A CA 1
ATOM 817 C C . GLU A 1 99 ? -13.940 2.482 2.105 1.00 97.38 99 GLU A C 1
ATOM 819 O O . GLU A 1 99 ? -13.534 2.361 3.263 1.00 97.38 99 GLU A O 1
ATOM 824 N N . LEU A 1 100 ? -14.393 3.662 1.659 1.00 95.94 100 LEU A N 1
ATOM 825 C CA . LEU A 1 100 ? -14.489 4.856 2.516 1.00 95.94 100 LEU A CA 1
ATOM 826 C C . LEU A 1 100 ? -15.507 4.691 3.654 1.00 95.94 100 LEU A C 1
ATOM 828 O O . LEU A 1 100 ? -15.266 5.170 4.770 1.00 95.94 100 LEU A O 1
ATOM 832 N N . ASP A 1 101 ? -16.619 4.003 3.404 1.00 97.81 101 ASP A N 1
ATOM 833 C CA . ASP A 1 101 ? -17.613 3.691 4.431 1.00 97.81 101 ASP A CA 1
ATOM 834 C C . ASP A 1 101 ? -17.036 2.700 5.458 1.00 97.81 101 ASP A C 1
ATOM 836 O O . ASP A 1 101 ? -17.114 2.957 6.663 1.00 97.81 101 ASP A O 1
ATOM 840 N N . ARG A 1 102 ? -16.339 1.642 5.006 1.00 97.88 102 ARG A N 1
ATOM 841 C CA . ARG A 1 102 ? -15.613 0.699 5.883 1.00 97.88 102 ARG A CA 1
ATOM 842 C C . ARG A 1 102 ? -14.576 1.399 6.760 1.00 97.88 102 ARG A C 1
ATOM 844 O O . ARG A 1 102 ? -14.479 1.111 7.955 1.00 97.88 102 ARG A O 1
ATOM 851 N N . ILE A 1 103 ? -13.806 2.326 6.186 1.00 97.25 103 ILE A N 1
ATOM 852 C CA . ILE A 1 103 ? -12.833 3.133 6.930 1.00 97.25 103 ILE A CA 1
ATOM 853 C C . ILE A 1 103 ? -13.547 3.983 7.985 1.00 97.25 103 ILE A C 1
ATOM 855 O O . ILE A 1 103 ? -13.095 4.031 9.131 1.00 97.25 103 ILE A O 1
ATOM 859 N N . SER A 1 104 ? -14.660 4.626 7.620 1.00 96.31 104 SER A N 1
ATOM 860 C CA . SER A 1 104 ? -15.442 5.475 8.527 1.00 96.31 104 SER A CA 1
ATOM 861 C C . SER A 1 104 ? -15.989 4.681 9.714 1.00 96.31 104 SER A C 1
ATOM 863 O O . SER A 1 104 ? -15.845 5.120 10.857 1.00 96.31 104 SER A O 1
ATOM 865 N N . ASP A 1 105 ? -16.527 3.483 9.468 1.00 97.25 105 ASP A N 1
ATOM 866 C CA . ASP A 1 105 ? -16.980 2.559 10.512 1.00 97.25 105 ASP A CA 1
ATOM 867 C C . ASP A 1 105 ? -15.826 2.147 11.435 1.00 97.25 105 ASP A C 1
ATOM 869 O O . ASP A 1 105 ? -15.948 2.199 12.663 1.00 97.25 105 ASP A O 1
ATOM 873 N N . PHE A 1 106 ? -14.674 1.795 10.857 1.00 96.50 106 PHE A N 1
ATOM 874 C CA . PHE A 1 106 ? -13.491 1.393 11.613 1.00 96.50 106 PHE A CA 1
ATOM 875 C C . PHE A 1 106 ? -12.978 2.509 12.532 1.00 96.50 106 PHE A C 1
ATOM 877 O O . PHE A 1 106 ? -12.718 2.285 13.721 1.00 96.50 106 PHE A O 1
ATOM 884 N N . ILE A 1 107 ? -12.848 3.738 12.025 1.00 94.12 107 ILE A N 1
ATOM 885 C CA . ILE A 1 107 ? -12.356 4.863 12.830 1.00 94.12 107 ILE A CA 1
ATOM 886 C C . ILE A 1 107 ? -13.443 5.493 13.706 1.00 94.12 107 ILE A C 1
ATOM 888 O O . ILE A 1 107 ? -13.106 6.148 14.696 1.00 94.12 107 ILE A O 1
ATOM 892 N N . GLY A 1 108 ? -14.715 5.205 13.431 1.00 93.62 108 GLY A N 1
ATOM 893 C CA . GLY A 1 108 ? -15.872 5.787 14.102 1.00 93.62 108 GLY A CA 1
ATOM 894 C C . GLY A 1 108 ? -16.087 7.249 13.717 1.00 93.62 108 GLY A C 1
ATOM 895 O O . GLY A 1 108 ? -16.369 8.066 14.595 1.00 93.62 108 GLY A O 1
ATOM 896 N N . SER A 1 109 ? -15.882 7.598 12.443 1.00 93.56 109 SER A N 1
ATOM 897 C CA . SER A 1 109 ? -16.162 8.928 11.889 1.00 93.56 109 SER A CA 1
ATOM 898 C C . SER A 1 109 ? -17.498 8.949 11.139 1.00 93.56 109 SER A C 1
ATOM 900 O O . SER A 1 109 ? -18.004 7.898 10.750 1.00 93.56 109 SER A O 1
ATOM 902 N N . PRO A 1 110 ? -18.078 10.135 10.884 1.00 94.88 110 PRO A N 1
ATOM 903 C CA . PRO A 1 110 ? -19.161 10.259 9.914 1.00 94.88 110 PRO A CA 1
ATOM 904 C C . PRO A 1 110 ? -18.732 9.755 8.532 1.00 94.88 110 PRO A C 1
ATOM 906 O O . PRO A 1 110 ? -17.567 9.916 8.161 1.00 94.88 110 PRO A O 1
ATOM 909 N N . TYR A 1 111 ? -19.684 9.213 7.768 1.00 95.62 111 TYR A N 1
ATOM 910 C CA . TYR A 1 111 ? -19.453 8.841 6.374 1.00 95.62 111 TYR A CA 1
ATOM 911 C C . TYR A 1 111 ? -19.083 10.055 5.527 1.00 95.62 111 TYR A C 1
ATOM 913 O O . TYR A 1 111 ? -19.611 11.158 5.713 1.00 95.62 111 TYR A O 1
ATOM 921 N N . VAL A 1 112 ? -18.188 9.825 4.571 1.00 91.75 112 VAL A N 1
ATOM 922 C CA . VAL A 1 112 ? -17.728 10.825 3.612 1.00 91.75 112 VAL A CA 1
ATOM 923 C C . VAL A 1 112 ? -18.115 10.358 2.219 1.00 91.75 112 VAL A C 1
ATOM 925 O O . VAL A 1 112 ? -17.854 9.220 1.841 1.00 91.75 112 VAL A O 1
ATOM 928 N N . SER A 1 113 ? -18.734 11.242 1.441 1.00 93.31 113 SER A N 1
ATOM 929 C CA . SER A 1 113 ? -19.004 10.958 0.034 1.00 93.31 113 SER A CA 1
A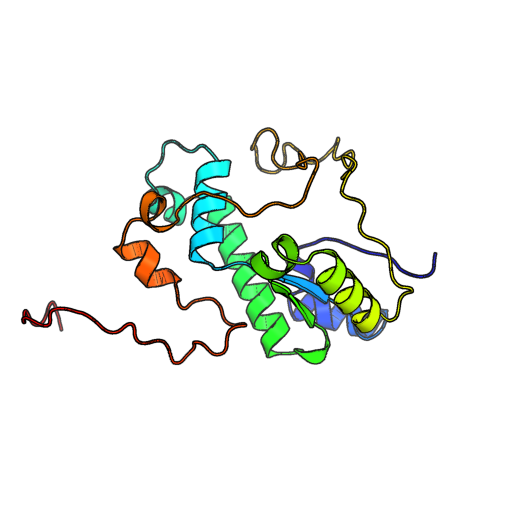TOM 930 C C . SER A 1 113 ? -17.717 11.051 -0.774 1.00 93.31 113 SER A C 1
ATOM 932 O O . SER A 1 113 ? -17.006 12.057 -0.706 1.00 93.31 113 SER A O 1
ATOM 934 N N . TYR A 1 114 ? -17.444 10.017 -1.561 1.00 89.00 114 TYR A N 1
ATOM 935 C CA . TYR A 1 114 ? -16.345 10.000 -2.504 1.00 89.00 114 TYR A CA 1
ATOM 936 C C . TYR A 1 114 ? -16.467 11.172 -3.484 1.00 89.00 114 TYR A C 1
ATOM 938 O O . TYR A 1 114 ? -17.515 11.401 -4.092 1.00 89.00 114 TYR A O 1
ATOM 946 N N . ASN A 1 115 ? -15.370 11.911 -3.644 1.00 85.19 115 ASN A N 1
ATOM 947 C CA . ASN A 1 115 ? -15.220 12.934 -4.667 1.00 85.19 115 ASN A CA 1
ATOM 948 C C . ASN A 1 115 ? -14.187 12.453 -5.687 1.00 85.19 115 ASN A C 1
ATOM 950 O O . ASN A 1 115 ? -13.009 12.309 -5.366 1.00 85.19 115 ASN A O 1
ATOM 954 N N . SER A 1 116 ? -14.625 12.257 -6.930 1.00 77.44 116 SER A N 1
ATOM 955 C CA . SER A 1 116 ? -13.772 11.805 -8.031 1.00 77.44 116 SER A CA 1
ATOM 956 C C . SER A 1 116 ? -12.791 12.866 -8.536 1.00 77.44 116 SER A C 1
ATOM 958 O O . SER A 1 116 ? -12.073 12.608 -9.493 1.00 77.44 116 SER A O 1
ATOM 960 N N . THR A 1 117 ? -12.791 14.072 -7.960 1.00 83.75 117 THR A N 1
ATOM 961 C CA . THR A 1 117 ? -11.809 15.123 -8.249 1.00 83.75 117 THR A CA 1
ATOM 962 C C . THR A 1 117 ? -10.792 15.163 -7.116 1.00 83.75 117 THR A C 1
ATOM 964 O O . THR A 1 117 ? -10.985 15.865 -6.124 1.00 83.75 117 THR A O 1
ATOM 967 N N . ILE A 1 118 ? -9.716 14.387 -7.254 1.00 82.00 118 ILE A N 1
ATOM 968 C CA . ILE A 1 118 ? -8.623 14.374 -6.280 1.00 82.00 118 ILE A CA 1
ATOM 969 C C . ILE A 1 118 ? -7.815 15.665 -6.429 1.00 82.00 118 ILE A C 1
ATOM 971 O O . ILE A 1 118 ? -7.199 15.922 -7.467 1.00 82.00 118 ILE A O 1
ATOM 975 N N . GLU A 1 119 ? -7.827 16.486 -5.382 1.00 83.69 119 GLU A N 1
ATOM 976 C CA . GLU A 1 119 ? -6.999 17.685 -5.294 1.00 83.69 119 GLU A CA 1
ATOM 977 C C . GLU A 1 119 ? -5.531 17.298 -5.077 1.00 83.69 119 GLU A C 1
ATOM 979 O O . GLU A 1 119 ? -5.217 16.367 -4.333 1.00 83.69 119 GLU A O 1
ATOM 984 N N . GLN A 1 120 ? -4.612 18.014 -5.730 1.00 83.12 120 GLN A N 1
ATOM 985 C CA . GLN A 1 120 ? -3.188 17.828 -5.467 1.00 83.12 120 GLN A CA 1
ATOM 986 C C . GLN A 1 120 ? -2.875 18.271 -4.041 1.00 83.12 120 GLN A C 1
ATOM 988 O O . GLN A 1 120 ? -3.302 19.339 -3.603 1.00 83.12 120 GLN A O 1
ATOM 993 N N . VAL A 1 121 ? -2.071 17.480 -3.342 1.00 73.69 121 VAL A N 1
ATOM 994 C CA . VAL A 1 121 ? -1.492 17.902 -2.071 1.00 73.69 121 VAL A CA 1
ATOM 995 C C . VAL A 1 121 ? -0.171 18.594 -2.387 1.00 73.69 121 VAL A C 1
ATOM 997 O O . VAL A 1 121 ? 0.696 18.006 -3.028 1.00 73.69 121 VAL A O 1
ATOM 1000 N N . GLU A 1 122 ? -0.018 19.848 -1.963 1.00 63.34 122 GLU A N 1
ATOM 1001 C CA . GLU A 1 122 ? 1.244 20.584 -2.084 1.00 63.34 122 GLU A CA 1
ATOM 1002 C C . GLU A 1 122 ? 2.347 19.901 -1.249 1.00 63.34 122 GLU A C 1
ATOM 1004 O O . GLU A 1 122 ? 2.520 20.196 -0.065 1.00 63.34 122 GLU A O 1
ATOM 1009 N N . ASP A 1 123 ? 3.118 18.986 -1.849 1.00 58.25 123 ASP A N 1
ATOM 1010 C CA . ASP A 1 123 ? 4.331 18.419 -1.240 1.00 58.25 123 ASP A CA 1
ATOM 1011 C C . ASP A 1 123 ? 5.598 19.141 -1.724 1.00 58.25 123 ASP A C 1
ATOM 1013 O O . ASP A 1 123 ? 6.559 18.573 -2.242 1.00 58.25 123 ASP A O 1
ATOM 1017 N N . ASN A 1 124 ? 5.616 20.458 -1.523 1.00 49.38 124 ASN A N 1
ATOM 1018 C CA . ASN A 1 124 ? 6.644 21.360 -2.054 1.00 49.38 124 ASN A CA 1
ATOM 1019 C C . ASN A 1 124 ? 8.036 21.141 -1.413 1.00 49.38 124 ASN A C 1
ATOM 1021 O O . ASN A 1 124 ? 8.975 21.884 -1.704 1.00 49.38 124 ASN A O 1
ATOM 1025 N N . LYS A 1 125 ? 8.176 20.194 -0.470 1.00 50.38 125 LYS A N 1
ATOM 1026 C CA . LYS A 1 125 ? 9.390 20.001 0.343 1.00 50.38 125 LYS A CA 1
ATOM 1027 C C . LYS A 1 125 ? 10.010 18.603 0.246 1.00 50.38 125 LYS A C 1
ATOM 1029 O O . LYS A 1 125 ? 11.149 18.465 0.694 1.00 50.38 125 LYS A O 1
ATOM 1034 N N . ARG A 1 126 ? 9.325 17.588 -0.303 1.00 51.94 126 ARG A N 1
ATOM 1035 C CA . ARG A 1 126 ? 9.796 16.182 -0.269 1.00 51.94 126 ARG A CA 1
ATOM 1036 C C . ARG A 1 126 ? 9.961 15.501 -1.623 1.00 51.94 126 ARG A C 1
ATOM 1038 O O . ARG A 1 126 ? 10.515 14.403 -1.650 1.00 51.94 126 ARG A O 1
ATOM 1045 N N . ASP A 1 127 ? 9.598 16.147 -2.731 1.00 50.12 127 ASP A N 1
ATOM 1046 C CA . ASP A 1 127 ? 9.719 15.553 -4.075 1.00 50.12 127 ASP A CA 1
ATOM 1047 C C . ASP A 1 127 ? 11.133 15.050 -4.417 1.00 50.12 127 ASP A C 1
ATOM 1049 O O . ASP A 1 127 ? 11.291 14.070 -5.138 1.00 50.12 127 ASP A O 1
ATOM 1053 N N . ASN A 1 128 ? 12.173 15.624 -3.808 1.00 54.50 128 ASN A N 1
ATOM 1054 C CA . ASN A 1 128 ? 13.556 15.201 -4.030 1.00 54.50 128 ASN A CA 1
ATOM 1055 C C . ASN A 1 128 ? 14.105 14.189 -3.010 1.00 54.50 128 ASN A C 1
ATOM 1057 O O . ASN A 1 128 ? 15.283 13.852 -3.100 1.00 54.50 128 ASN A O 1
ATOM 1061 N N . GLN A 1 129 ? 13.319 13.689 -2.046 1.00 63.28 129 GLN A N 1
ATOM 1062 C CA . GLN A 1 129 ? 13.854 12.750 -1.044 1.00 63.28 129 GLN A CA 1
ATOM 1063 C C . GLN A 1 129 ? 14.276 11.411 -1.667 1.00 63.28 129 GLN A C 1
ATOM 1065 O O . GLN A 1 129 ? 15.248 10.810 -1.217 1.00 63.28 129 GLN A O 1
ATOM 1070 N N . TRP A 1 130 ? 13.574 10.980 -2.717 1.00 66.00 130 TRP A N 1
ATOM 1071 C CA . TRP A 1 130 ? 13.838 9.727 -3.433 1.00 66.00 130 TRP A CA 1
ATOM 1072 C C . TRP A 1 130 ? 14.466 9.939 -4.816 1.00 66.00 130 TRP A C 1
ATOM 1074 O O . TRP A 1 130 ? 14.778 8.972 -5.499 1.00 66.00 130 TRP A O 1
ATOM 1084 N N . GLY A 1 131 ? 14.653 11.193 -5.246 1.00 71.06 131 GLY A N 1
ATOM 1085 C CA . GLY A 1 131 ? 15.208 11.520 -6.565 1.00 71.06 131 GLY A CA 1
ATOM 1086 C C . GLY A 1 131 ? 14.330 11.110 -7.756 1.00 71.06 131 GLY A C 1
ATOM 1087 O O . GLY A 1 131 ? 14.824 11.082 -8.881 1.00 71.06 131 GLY A O 1
ATOM 1088 N N . ILE A 1 132 ? 13.050 10.792 -7.524 1.00 75.19 132 ILE A N 1
ATOM 1089 C CA . ILE A 1 132 ? 12.092 10.375 -8.554 1.00 75.19 132 ILE A CA 1
ATOM 1090 C C . ILE A 1 132 ? 11.163 11.548 -8.876 1.00 75.19 132 ILE A C 1
ATOM 1092 O O . ILE A 1 132 ? 10.355 11.969 -8.050 1.00 75.19 132 ILE A O 1
ATOM 1096 N N . GLU A 1 133 ? 11.263 12.059 -10.101 1.00 75.38 133 GLU A N 1
ATOM 1097 C CA . GLU A 1 133 ? 10.426 13.155 -10.590 1.00 75.38 133 GLU A CA 1
ATOM 1098 C C . GLU A 1 133 ? 8.942 12.753 -10.644 1.00 75.38 133 GLU A C 1
ATOM 1100 O O . GLU A 1 133 ? 8.584 11.747 -11.265 1.00 75.38 133 GLU A O 1
ATOM 1105 N N . GLY A 1 134 ? 8.081 13.569 -10.026 1.00 73.81 134 GLY A N 1
ATOM 1106 C CA . GLY A 1 134 ? 6.627 13.391 -10.043 1.00 73.81 134 GLY A CA 1
ATOM 1107 C C . GLY A 1 134 ? 6.096 12.310 -9.097 1.00 73.81 134 GLY A C 1
ATOM 1108 O O . GLY A 1 134 ? 4.930 11.944 -9.209 1.00 73.81 134 GLY A O 1
ATOM 1109 N N . LEU A 1 135 ? 6.912 11.804 -8.161 1.00 77.50 135 LEU A N 1
ATOM 1110 C CA . LEU A 1 135 ? 6.522 10.718 -7.250 1.00 77.50 135 LEU A CA 1
ATOM 1111 C C . LEU A 1 135 ? 5.284 11.045 -6.394 1.00 77.50 135 LEU A C 1
ATOM 1113 O O . LEU A 1 135 ? 4.522 10.140 -6.064 1.00 77.50 135 LEU A O 1
ATOM 1117 N N . HIS A 1 136 ? 5.066 12.318 -6.055 1.00 78.12 136 HIS A N 1
ATOM 1118 C CA . HIS A 1 136 ? 3.909 12.765 -5.268 1.00 78.12 136 HIS A CA 1
ATOM 1119 C C . HIS A 1 136 ? 2.840 13.470 -6.116 1.00 78.12 136 HIS A C 1
ATOM 1121 O O . HIS A 1 136 ? 1.935 14.097 -5.572 1.00 78.12 136 HIS A O 1
ATOM 1127 N N . THR A 1 137 ? 2.915 13.366 -7.448 1.00 80.81 137 THR A N 1
ATOM 1128 C CA . THR A 1 137 ? 1.849 13.860 -8.327 1.00 80.81 137 THR A CA 1
ATOM 1129 C C . THR A 1 137 ? 0.690 12.869 -8.326 1.00 80.81 137 THR A C 1
ATOM 1131 O O . THR A 1 137 ? 0.827 11.734 -8.784 1.00 80.81 137 THR A O 1
ATOM 1134 N N . LEU A 1 138 ? -0.466 13.295 -7.820 1.00 81.62 138 LEU A N 1
ATOM 1135 C CA . LEU A 1 138 ? -1.663 12.459 -7.778 1.00 81.62 138 LEU A CA 1
ATOM 1136 C C . LEU A 1 138 ? -2.347 12.441 -9.149 1.00 81.62 138 LEU A C 1
ATOM 1138 O O . LEU A 1 138 ? -2.400 13.455 -9.849 1.00 81.62 138 LEU A O 1
ATOM 1142 N N . LYS A 1 139 ? -2.925 11.301 -9.532 1.00 82.56 139 LYS A N 1
ATOM 1143 C CA . LYS A 1 139 ? -3.913 11.278 -10.617 1.00 82.56 139 LYS A CA 1
ATOM 1144 C C . LYS A 1 139 ? -5.192 11.974 -10.150 1.00 82.56 139 LYS A C 1
ATOM 1146 O O . LYS A 1 139 ? -5.465 12.050 -8.958 1.00 82.56 139 LYS A O 1
ATOM 1151 N N . THR A 1 140 ? -5.995 12.459 -11.093 1.00 80.38 140 THR A N 1
ATOM 1152 C CA . THR A 1 140 ? -7.253 13.152 -10.776 1.00 80.38 140 THR A CA 1
ATOM 1153 C C . THR A 1 140 ? -8.345 12.217 -10.263 1.00 80.38 140 THR A C 1
ATOM 1155 O O . THR A 1 140 ? -9.291 12.708 -9.665 1.00 80.38 140 THR A O 1
ATOM 1158 N N . THR A 1 141 ? -8.217 10.905 -10.483 1.00 83.12 141 THR A N 1
ATOM 1159 C CA . THR A 1 141 ? -9.171 9.861 -10.080 1.00 83.12 141 THR A CA 1
ATOM 1160 C C . THR A 1 141 ? -8.435 8.608 -9.586 1.00 83.12 141 THR A C 1
ATOM 1162 O O . THR A 1 141 ? -7.241 8.443 -9.856 1.00 83.12 141 THR A O 1
ATOM 1165 N N . ILE A 1 142 ? -9.149 7.734 -8.870 1.00 86.81 142 ILE A N 1
ATOM 1166 C CA . ILE A 1 142 ? -8.679 6.398 -8.482 1.00 86.81 142 ILE A CA 1
ATOM 1167 C C . ILE A 1 142 ? -8.951 5.443 -9.645 1.00 86.81 142 ILE A C 1
ATOM 1169 O O . ILE A 1 142 ? -10.063 5.400 -10.160 1.00 86.81 142 ILE A O 1
ATOM 1173 N N . GLU A 1 143 ? -7.923 4.718 -10.078 1.00 85.75 143 GLU A N 1
ATOM 1174 C CA . GLU A 1 143 ? -7.986 3.748 -11.172 1.00 85.75 143 GLU A CA 1
ATOM 1175 C C . GLU A 1 143 ? -6.984 2.624 -10.908 1.00 85.75 143 GLU A C 1
ATOM 1177 O O . GLU A 1 143 ? -5.879 2.883 -10.406 1.00 85.75 143 GLU A O 1
ATOM 1182 N N . CYS A 1 144 ? -7.341 1.405 -11.321 1.00 87.50 144 CYS A N 1
ATOM 1183 C CA . CYS A 1 144 ? -6.416 0.281 -11.351 1.00 87.50 144 CYS A CA 1
ATOM 1184 C C . CYS A 1 144 ? -5.239 0.576 -12.285 1.00 87.50 144 CYS A C 1
ATOM 1186 O O . CYS A 1 144 ? -5.379 1.136 -13.378 1.00 87.50 144 CYS A O 1
ATOM 1188 N N . ASP A 1 145 ? -4.060 0.142 -11.868 1.00 83.88 145 ASP A N 1
ATOM 1189 C CA . ASP A 1 145 ? -2.915 0.035 -12.749 1.00 83.88 145 ASP A CA 1
ATOM 1190 C C . ASP A 1 145 ? -3.200 -1.006 -13.842 1.00 83.88 145 ASP A C 1
ATOM 1192 O O . ASP A 1 145 ? -3.867 -2.013 -13.622 1.00 83.88 145 ASP A O 1
ATOM 1196 N N . THR A 1 146 ? -2.685 -0.750 -15.039 1.00 84.62 146 THR A N 1
ATOM 1197 C CA . THR A 1 146 ? -2.856 -1.629 -16.205 1.00 84.62 146 THR A CA 1
ATOM 1198 C C . THR A 1 146 ? -1.581 -2.398 -16.543 1.00 84.62 146 THR A C 1
ATOM 1200 O O . THR A 1 146 ? -1.571 -3.188 -17.489 1.00 84.62 146 THR A O 1
ATOM 1203 N N . SER A 1 147 ? -0.492 -2.170 -15.799 1.00 86.38 147 SER A N 1
ATOM 1204 C CA . SER A 1 147 ? 0.763 -2.889 -15.990 1.00 86.38 147 SER A CA 1
ATOM 1205 C C . SER A 1 147 ? 0.619 -4.368 -15.605 1.00 86.38 147 SER A C 1
ATOM 1207 O O . SER A 1 147 ? 0.056 -4.695 -14.567 1.00 86.38 147 SER A O 1
ATOM 1209 N N . ASP A 1 148 ? 1.120 -5.281 -16.447 1.00 92.81 148 ASP A N 1
ATOM 1210 C CA . ASP A 1 148 ? 1.141 -6.720 -16.144 1.00 92.81 148 ASP A CA 1
ATOM 1211 C C . ASP A 1 148 ? 2.463 -7.080 -15.442 1.00 92.81 148 ASP A C 1
ATOM 1213 O O . ASP A 1 148 ? 3.511 -7.096 -16.106 1.00 92.81 148 ASP A O 1
ATOM 1217 N N . PRO A 1 149 ? 2.454 -7.442 -14.144 1.00 94.56 149 PRO A N 1
ATOM 1218 C CA . PRO A 1 149 ? 3.667 -7.777 -13.400 1.00 94.56 149 PRO A CA 1
ATOM 1219 C C . PRO A 1 149 ? 4.488 -8.905 -14.024 1.00 94.56 149 PRO A C 1
ATOM 1221 O O . PRO A 1 149 ? 5.711 -8.934 -13.895 1.00 94.56 149 PRO A O 1
ATOM 1224 N N . ARG A 1 150 ? 3.851 -9.832 -14.750 1.00 95.56 150 ARG A N 1
ATOM 1225 C CA . ARG A 1 150 ? 4.548 -10.947 -15.414 1.00 95.56 150 ARG A CA 1
ATOM 1226 C C . ARG A 1 150 ? 5.477 -10.449 -16.513 1.00 95.56 150 ARG A C 1
ATOM 1228 O O . ARG A 1 150 ? 6.514 -11.063 -16.755 1.00 95.56 150 ARG A O 1
ATOM 1235 N N . THR A 1 151 ? 5.118 -9.342 -17.164 1.00 95.38 151 THR A N 1
ATOM 1236 C CA . THR A 1 151 ? 5.935 -8.729 -18.220 1.00 95.38 151 THR A CA 1
ATOM 1237 C C . THR A 1 151 ? 7.145 -7.994 -17.655 1.00 95.38 151 THR A C 1
ATOM 1239 O O . THR A 1 151 ? 8.204 -8.005 -18.277 1.00 95.38 151 THR A O 1
ATOM 1242 N N . VAL A 1 152 ? 7.008 -7.409 -16.462 1.00 95.38 152 VAL A N 1
ATOM 1243 C CA . VAL A 1 152 ? 8.060 -6.625 -15.800 1.00 95.38 152 VAL A CA 1
ATOM 1244 C C . VAL A 1 152 ? 9.042 -7.528 -15.056 1.00 95.38 152 VAL A C 1
ATOM 1246 O O . VAL A 1 152 ? 10.253 -7.384 -15.198 1.00 95.38 152 VAL A O 1
ATOM 1249 N N . LEU A 1 153 ? 8.522 -8.473 -14.272 1.00 95.44 153 LEU A N 1
ATOM 1250 C CA . LEU A 1 153 ? 9.317 -9.339 -13.399 1.00 95.44 153 LEU A CA 1
ATOM 1251 C C . LEU A 1 153 ? 9.841 -10.587 -14.119 1.00 95.44 153 LEU A C 1
ATOM 1253 O O . LEU A 1 153 ? 10.801 -11.216 -13.675 1.00 95.44 153 LEU A O 1
ATOM 1257 N N . GLY A 1 154 ? 9.186 -10.994 -15.206 1.00 95.94 154 GLY A N 1
ATOM 1258 C CA . GLY A 1 154 ? 9.355 -12.329 -15.761 1.00 95.94 154 GLY A CA 1
ATOM 1259 C C . GLY A 1 154 ? 8.774 -13.419 -14.850 1.00 95.94 154 GLY A C 1
ATOM 1260 O O . GLY A 1 154 ? 8.459 -13.213 -13.676 1.00 95.94 154 GLY A O 1
ATOM 1261 N N . LEU A 1 155 ? 8.632 -14.626 -15.401 1.00 95.31 155 LEU A N 1
ATOM 1262 C CA . LEU A 1 155 ? 7.891 -15.711 -14.748 1.00 95.31 155 LEU A CA 1
ATOM 1263 C C . LEU A 1 155 ? 8.522 -16.178 -13.424 1.00 95.31 155 LEU A C 1
ATOM 1265 O O . LEU A 1 155 ? 7.802 -16.523 -12.493 1.00 95.31 155 LEU A O 1
ATOM 1269 N N . ASN A 1 156 ? 9.855 -16.182 -13.327 1.00 94.81 156 ASN A N 1
ATOM 1270 C CA . ASN A 1 156 ? 10.553 -16.655 -12.130 1.00 94.81 156 ASN A CA 1
ATOM 1271 C C . ASN A 1 156 ? 10.283 -15.748 -10.917 1.00 94.81 156 ASN A C 1
ATOM 1273 O O . ASN A 1 156 ? 9.824 -16.216 -9.877 1.00 94.81 156 ASN A O 1
ATOM 1277 N N . LEU A 1 157 ? 10.515 -14.439 -11.062 1.00 95.00 157 LEU A N 1
ATOM 1278 C CA . LEU A 1 157 ? 10.270 -13.481 -9.984 1.00 95.00 157 LEU A CA 1
ATOM 1279 C C . LEU A 1 157 ? 8.774 -13.349 -9.688 1.00 95.00 157 LEU A C 1
ATOM 1281 O O . LEU A 1 157 ? 8.398 -13.340 -8.521 1.00 95.00 157 LEU A O 1
ATOM 1285 N N . TYR A 1 158 ? 7.914 -13.340 -10.709 1.00 95.94 158 TYR A N 1
ATOM 1286 C CA . TYR A 1 158 ? 6.466 -13.332 -10.501 1.00 95.94 158 TYR A CA 1
ATOM 1287 C C . TYR A 1 158 ? 6.009 -14.502 -9.613 1.00 95.94 158 TYR A C 1
ATOM 1289 O O . TYR A 1 158 ? 5.405 -14.289 -8.564 1.00 95.94 158 TYR A O 1
ATOM 1297 N N . ASN A 1 159 ? 6.386 -15.736 -9.967 1.00 94.06 159 ASN A N 1
ATOM 1298 C CA . ASN A 1 159 ? 6.018 -16.922 -9.190 1.00 94.06 159 ASN A CA 1
ATOM 1299 C C . ASN A 1 159 ? 6.611 -16.908 -7.775 1.00 94.06 159 ASN A C 1
ATOM 1301 O O . ASN A 1 159 ? 5.982 -17.401 -6.844 1.00 94.06 159 ASN A O 1
ATOM 1305 N N . LYS A 1 160 ? 7.810 -16.340 -7.594 1.00 93.62 160 LYS A N 1
ATOM 1306 C CA . LYS A 1 160 ? 8.447 -16.224 -6.276 1.00 93.62 160 LYS A CA 1
ATOM 1307 C C . LYS A 1 160 ? 7.656 -15.326 -5.320 1.00 93.62 160 LYS A C 1
ATOM 1309 O O . LYS A 1 160 ? 7.618 -15.627 -4.129 1.00 93.62 160 LYS A O 1
ATOM 1314 N N . TYR A 1 161 ? 7.081 -14.231 -5.820 1.00 94.00 161 TYR A N 1
ATOM 1315 C CA . TYR A 1 161 ? 6.438 -13.205 -4.989 1.00 94.00 161 TYR A CA 1
ATOM 1316 C C . TYR A 1 161 ? 4.907 -13.280 -4.961 1.00 94.00 161 TYR A C 1
ATOM 1318 O O . TYR A 1 161 ? 4.298 -12.631 -4.121 1.00 94.00 161 TYR A O 1
ATOM 1326 N N . THR A 1 162 ? 4.269 -14.092 -5.810 1.00 92.88 162 THR A N 1
ATOM 1327 C CA . THR A 1 162 ? 2.795 -14.169 -5.893 1.00 92.88 162 THR A CA 1
ATOM 1328 C C . THR A 1 162 ? 2.100 -14.680 -4.626 1.00 92.88 162 THR A C 1
ATOM 1330 O O . THR A 1 162 ? 0.893 -14.531 -4.508 1.00 92.88 162 THR A O 1
ATOM 1333 N N . SER A 1 163 ? 2.823 -15.326 -3.707 1.00 88.00 163 SER A N 1
ATOM 1334 C CA . SER A 1 163 ? 2.274 -15.881 -2.460 1.00 88.00 163 SER A CA 1
ATOM 1335 C C . SER A 1 163 ? 2.674 -15.075 -1.219 1.00 88.00 163 SER A C 1
ATOM 1337 O O . SER A 1 163 ? 2.669 -15.611 -0.111 1.00 88.00 163 SER A O 1
ATOM 1339 N N . TRP A 1 164 ? 3.140 -13.837 -1.401 1.00 93.00 164 TRP A N 1
ATOM 1340 C CA . TRP A 1 164 ? 3.621 -12.988 -0.306 1.00 93.00 164 TRP A CA 1
ATOM 1341 C C . TRP A 1 164 ? 2.511 -12.130 0.308 1.00 93.00 164 TRP A C 1
ATOM 1343 O O . TRP A 1 164 ? 2.751 -11.428 1.282 1.00 93.00 164 TRP A O 1
ATOM 1353 N N . ASP A 1 165 ? 1.292 -12.208 -0.210 1.00 92.62 165 ASP A N 1
ATOM 1354 C CA . ASP A 1 165 ? 0.177 -11.379 0.237 1.00 92.62 165 ASP A CA 1
ATOM 1355 C C . ASP A 1 165 ? -0.417 -11.952 1.534 1.00 92.62 165 ASP A C 1
ATOM 1357 O O . ASP A 1 165 ? -1.403 -12.691 1.526 1.00 92.62 165 ASP A O 1
ATOM 1361 N N . PHE A 1 166 ? 0.233 -11.649 2.666 1.00 92.44 166 PHE A N 1
ATOM 1362 C CA . PHE A 1 166 ? -0.042 -12.245 3.984 1.00 92.44 166 PHE A CA 1
ATOM 1363 C C . PHE A 1 166 ? -1.473 -12.011 4.497 1.00 92.44 166 PHE A C 1
ATOM 1365 O O . PHE A 1 166 ? -1.910 -12.714 5.404 1.00 92.44 166 PHE A O 1
ATOM 1372 N N . TRP A 1 167 ? -2.170 -11.005 3.961 1.00 89.38 167 TRP A N 1
ATOM 1373 C CA . TRP A 1 167 ? -3.542 -10.645 4.329 1.00 89.38 167 TRP A CA 1
ATOM 1374 C C . TRP A 1 167 ? -4.598 -11.494 3.625 1.00 89.38 167 TRP A C 1
ATOM 1376 O O . TRP A 1 167 ? -5.769 -11.441 3.988 1.00 89.38 167 TRP A O 1
ATOM 1386 N N . THR A 1 168 ? -4.194 -12.291 2.639 1.00 83.69 168 THR A N 1
ATOM 1387 C CA . THR A 1 168 ? -5.087 -13.214 1.950 1.00 83.69 168 THR A CA 1
ATOM 1388 C C . THR A 1 168 ? -5.035 -14.586 2.623 1.00 83.69 168 THR A C 1
ATOM 1390 O O . THR A 1 168 ? -3.972 -15.066 3.023 1.00 83.69 168 THR A O 1
ATOM 1393 N N . ASP A 1 169 ? -6.160 -15.300 2.663 1.00 62.47 169 ASP A N 1
ATOM 1394 C CA . ASP A 1 169 ? -6.224 -16.703 3.119 1.00 62.47 169 ASP A CA 1
ATOM 1395 C C . ASP A 1 169 ? -5.452 -17.687 2.192 1.00 62.47 169 ASP A C 1
ATOM 1397 O O . ASP A 1 169 ? -5.561 -18.914 2.301 1.00 62.47 169 ASP A O 1
ATOM 1401 N N . THR A 1 170 ? -4.633 -17.178 1.262 1.00 48.31 170 THR A N 1
ATOM 1402 C CA . THR A 1 170 ? -3.957 -17.940 0.205 1.00 48.31 170 THR A CA 1
ATOM 1403 C C . THR A 1 170 ? -2.633 -18.589 0.614 1.00 48.31 170 THR A C 1
ATOM 1405 O O . THR A 1 170 ? -1.957 -19.160 -0.243 1.00 48.31 170 THR A O 1
ATOM 1408 N N . GLN A 1 171 ? -2.317 -18.717 1.913 1.00 44.41 171 GLN A N 1
ATOM 1409 C CA . GLN A 1 171 ? -1.261 -19.652 2.365 1.00 44.41 171 GLN A CA 1
ATOM 1410 C C . GLN A 1 171 ? -1.510 -21.128 1.945 1.00 44.41 171 GLN A C 1
ATOM 1412 O O . GLN A 1 171 ? -0.697 -22.007 2.230 1.00 44.41 171 GLN A O 1
ATOM 1417 N N . LYS A 1 172 ? -2.602 -21.420 1.219 1.00 38.12 172 LYS A N 1
ATOM 1418 C CA . LYS A 1 172 ? -2.886 -22.698 0.547 1.00 38.12 172 LYS A CA 1
ATOM 1419 C C . LYS A 1 172 ? -2.897 -22.660 -0.991 1.00 38.12 172 LYS A C 1
ATOM 1421 O O . LYS A 1 172 ? -3.385 -23.617 -1.591 1.00 38.12 172 LYS A O 1
ATOM 1426 N N . TYR A 1 173 ? -2.369 -21.634 -1.660 1.00 33.41 173 TYR A N 1
ATOM 1427 C CA . TYR A 1 173 ? -2.298 -21.646 -3.126 1.00 33.41 173 TYR A CA 1
ATOM 1428 C C . TYR A 1 173 ? -1.021 -22.343 -3.623 1.00 33.41 173 TYR A C 1
ATOM 1430 O O . TYR A 1 173 ? 0.030 -21.736 -3.804 1.00 33.41 173 TYR A O 1
ATOM 1438 N N . GLN A 1 174 ? -1.117 -23.656 -3.841 1.00 32.38 174 GLN A N 1
ATOM 1439 C CA . GLN A 1 174 ? -0.255 -24.365 -4.789 1.00 32.38 174 GLN A CA 1
ATOM 1440 C C . GLN A 1 174 ? -0.881 -24.174 -6.178 1.00 32.38 174 GLN A C 1
ATOM 1442 O O . GLN A 1 174 ? -1.976 -24.698 -6.402 1.00 32.38 174 GLN A O 1
ATOM 1447 N N . PRO A 1 175 ? -0.267 -23.433 -7.116 1.00 35.72 175 PRO A N 1
ATOM 1448 C CA . PRO A 1 175 ? -0.820 -23.342 -8.455 1.00 35.72 175 PRO A CA 1
ATOM 1449 C C . PRO A 1 175 ? -0.735 -24.713 -9.135 1.00 35.72 175 PRO A C 1
ATOM 1451 O O . PRO A 1 175 ? 0.324 -25.334 -9.220 1.00 35.72 175 PRO A O 1
ATOM 1454 N N . TRP A 1 176 ? -1.883 -25.180 -9.618 1.00 30.62 176 TRP A N 1
ATOM 1455 C CA . TRP A 1 176 ? -2.006 -26.333 -10.501 1.00 30.62 176 TRP A CA 1
ATOM 1456 C C . TRP A 1 176 ? -1.121 -26.140 -11.743 1.00 30.62 176 TRP A C 1
ATOM 1458 O O . TRP A 1 176 ? -1.262 -25.154 -12.468 1.00 30.62 176 TRP A O 1
ATOM 1468 N N . THR A 1 177 ? -0.204 -27.075 -11.995 1.00 31.25 177 THR A N 1
ATOM 1469 C CA . THR A 1 177 ? 0.655 -27.089 -13.183 1.00 31.25 177 THR A CA 1
ATOM 1470 C C . THR A 1 177 ? 0.020 -27.937 -14.285 1.00 31.25 177 THR A C 1
ATOM 1472 O O . THR A 1 177 ? -0.209 -29.135 -14.123 1.00 31.25 177 THR A O 1
ATOM 1475 N N . TYR A 1 178 ? -0.229 -27.338 -15.453 1.00 28.73 178 TYR A N 1
ATOM 1476 C CA . TYR A 1 178 ? -0.473 -28.119 -16.665 1.00 28.73 178 TYR A CA 1
ATOM 1477 C C . TYR A 1 178 ? 0.873 -28.521 -17.271 1.00 28.73 178 TYR A C 1
ATOM 1479 O O . TYR A 1 178 ? 1.597 -27.680 -17.801 1.00 28.73 178 TYR A O 1
ATOM 1487 N N . GLY A 1 179 ? 1.195 -29.812 -17.182 1.00 31.28 179 GLY A N 1
ATOM 1488 C CA . GLY A 1 179 ? 2.370 -30.409 -17.816 1.00 31.28 179 GLY A CA 1
ATOM 1489 C C . GLY A 1 179 ? 3.473 -30.799 -16.839 1.00 31.28 179 GLY A C 1
ATOM 1490 O O . GLY A 1 179 ? 4.587 -30.286 -16.912 1.00 31.28 179 GLY A O 1
ATOM 1491 N N . GLU A 1 180 ? 3.201 -31.766 -15.963 1.00 35.34 180 GLU A N 1
ATOM 1492 C CA . GLU A 1 180 ? 4.282 -32.587 -15.428 1.00 35.34 180 GLU A CA 1
ATOM 1493 C C . GLU A 1 180 ? 4.904 -33.410 -16.567 1.00 35.34 180 GLU A C 1
ATOM 1495 O O . GLU A 1 180 ? 4.320 -34.371 -17.065 1.00 35.34 180 GLU A O 1
ATOM 1500 N N . SER A 1 181 ? 6.133 -33.066 -16.945 1.00 35.31 181 SER A N 1
ATOM 1501 C CA . SER A 1 181 ? 7.115 -34.079 -17.322 1.00 35.31 181 SER A CA 1
ATOM 1502 C C . SER A 1 181 ? 8.500 -33.676 -16.820 1.00 35.31 181 SER A C 1
ATOM 1504 O O . SER A 1 181 ? 9.243 -32.944 -17.468 1.00 35.31 181 SER A O 1
ATOM 1506 N N . THR A 1 182 ? 8.813 -34.181 -15.627 1.00 39.75 182 THR A N 1
ATOM 1507 C CA . THR A 1 182 ? 10.088 -34.828 -15.284 1.00 39.75 182 THR A CA 1
ATOM 1508 C C . THR A 1 182 ? 11.375 -34.207 -15.833 1.00 39.75 182 THR A C 1
ATOM 1510 O O . THR A 1 182 ? 11.825 -34.548 -16.927 1.00 39.75 182 THR A O 1
ATOM 1513 N N . LYS A 1 183 ? 12.046 -33.439 -14.974 1.00 28.00 183 LYS A N 1
ATOM 1514 C CA . LYS A 1 183 ? 13.487 -33.548 -14.672 1.00 28.00 183 LYS A CA 1
ATOM 1515 C C . LYS A 1 183 ? 13.712 -32.814 -13.345 1.00 28.00 183 LYS A C 1
ATOM 1517 O O . LYS A 1 183 ? 13.762 -31.597 -13.307 1.00 28.00 183 LYS A O 1
ATOM 1522 N N . GLN A 1 184 ? 13.468 -33.490 -12.225 1.00 32.12 184 GLN A N 1
ATOM 1523 C CA . GLN A 1 184 ? 14.523 -34.137 -11.437 1.00 32.12 184 GLN A CA 1
ATOM 1524 C C . GLN A 1 184 ? 15.688 -33.195 -11.113 1.00 32.12 184 GLN A C 1
ATOM 1526 O O . GLN A 1 184 ? 16.458 -32.847 -11.998 1.00 32.12 184 GLN A O 1
ATOM 1531 N N . PHE A 1 185 ? 15.818 -32.914 -9.815 1.00 39.50 185 PHE A N 1
ATOM 1532 C CA . PHE A 1 185 ? 17.085 -32.807 -9.095 1.00 39.50 185 PHE A CA 1
ATOM 1533 C C . PHE A 1 185 ? 18.170 -31.943 -9.749 1.00 39.50 185 PHE A C 1
ATOM 1535 O O . PHE A 1 185 ? 19.022 -32.435 -10.483 1.00 39.50 185 PHE A O 1
ATOM 1542 N N . ILE A 1 186 ? 18.199 -30.675 -9.355 1.00 28.20 186 ILE A N 1
ATOM 1543 C CA . ILE A 1 186 ? 19.430 -29.893 -9.235 1.00 28.20 186 ILE A CA 1
ATOM 1544 C C . ILE A 1 186 ? 19.265 -29.176 -7.890 1.00 28.20 186 ILE A C 1
ATOM 1546 O O . ILE A 1 186 ? 18.347 -28.377 -7.767 1.00 28.20 186 ILE A O 1
ATOM 1550 N N . GLU A 1 187 ? 19.954 -29.438 -6.793 1.00 28.83 187 GLU A N 1
ATOM 1551 C CA . GLU A 1 187 ? 21.078 -30.283 -6.397 1.00 28.83 187 GLU A CA 1
ATOM 1552 C C . GLU A 1 187 ? 20.876 -30.553 -4.885 1.00 28.83 187 GLU A C 1
ATOM 1554 O O . GLU A 1 187 ? 20.021 -29.927 -4.251 1.00 28.83 187 GLU A O 1
ATOM 1559 N N . ALA A 1 188 ? 21.604 -31.526 -4.336 1.00 34.47 188 ALA A N 1
ATOM 1560 C CA . ALA A 1 188 ? 21.645 -31.825 -2.902 1.00 34.47 188 ALA A CA 1
ATOM 1561 C C . ALA A 1 188 ? 22.254 -30.685 -2.066 1.00 34.47 188 ALA A C 1
ATOM 1563 O O . ALA A 1 188 ? 23.087 -29.932 -2.619 1.00 34.47 188 ALA A O 1
#

Secondary structure (DSSP, 8-state):
--------GGGG-HHHHHHHHHHHS---EEEEE--HHHHHHHHHHHHT-SS-HHHHHHH-HHHHHHHHHHHHHHHHHHH-GGGEEEEEHHHHHH-HHHHHHHHHHHHTPPP----SS-PPP--TTTTTSS--TTTT---SS-------HHHHHHHHHHHHHTT--TTSTTTT--PPPS----------

Organism: NCBI:txid408172

Foldseek 3Di:
DPDDDDDDLLCLAPVNQVVCCVPPRHAADEDEDEAPLVVLLVQVVQQVDPDASVVCCVDPPSNVVSVVSLVSNLVSCVVCVLNYDYDYLVNCAVCVQVSQVVVCVSVVHDRDDDDQQDDQDPPVDCCPVRPGHCPRPDDRGRHDDPDDSCVRLPDVRCVVRRQSRSPDPVPPDPDDDDDDDDDDDDDD

Sequence (188 aa):
EQYIFDKGRMWTDPKIMELVERLQGQVKIIATVRPMVECISSFYLVEKTTMSIEKWMEKSDTFMGLMQAYNDLKEGYEKYPECFCLVEYDDLCDDTQHELDRISDFIGSPYVSYNSTIEQVEDNKRDNQWGIEGLHTLKTTIECDTSDPRTVLGLNLYNKYTSWDFWTDTQKYQPWTYGESTKQFIEA

Radius of gyration: 19.17 Å; chains: 1; bounding box: 41×56×44 Å